Protein AF-A0A7C8YX28-F1 (afdb_monomer)

Mean predicted aligned error: 15.23 Å

Secondary structure (DSSP, 8-state):
-EEEEEEE-TTS-EEEEEEEEHHHHHT-TT--EEEEEEEETTTEEEEEEEEE-------------S-----HHHHHHHHHHHHHHHTT-BTTB----HHHHHHHHHHHHHTT--HHHHHHHHHHHHHTT--S-HHHHHHHHHHHHHHHHHHHTT---HHHHHHHHHHHHHHHHHHHHHHHTGGGB-SSSTTSB--S-----SS--TTHHHHHHHHHHHS-TTSHHHHHHHHHHHHHHHHHHHHHHHHHHHTTS--S-------HHHHHHHHHHHHHHHHHHHTT-

Structure (mmCIF, N/CA/C/O backbone):
data_AF-A0A7C8YX28-F1
#
_entry.id   AF-A0A7C8YX28-F1
#
loop_
_atom_site.group_PDB
_atom_site.id
_atom_site.type_symbol
_atom_site.label_atom_id
_atom_site.label_alt_id
_atom_site.label_comp_id
_atom_site.label_asym_id
_atom_site.label_entity_id
_atom_site.label_seq_id
_atom_site.pdbx_PDB_ins_code
_atom_site.Cartn_x
_atom_site.Cartn_y
_atom_site.Cartn_z
_atom_site.occupancy
_atom_site.B_iso_or_equiv
_atom_site.auth_seq_id
_atom_site.auth_comp_id
_atom_site.auth_asym_id
_atom_site.auth_atom_id
_atom_site.pdbx_PDB_model_num
ATOM 1 N N . ASP A 1 1 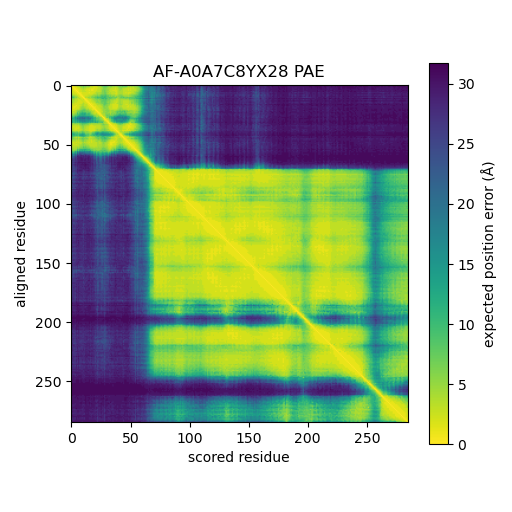? 25.380 18.549 -33.703 1.00 73.06 1 ASP A N 1
ATOM 2 C CA . ASP A 1 1 ? 26.743 18.638 -33.147 1.00 73.06 1 ASP A CA 1
ATOM 3 C C . ASP A 1 1 ? 27.545 17.378 -33.422 1.00 73.06 1 ASP A C 1
ATOM 5 O O . ASP A 1 1 ? 26.981 16.284 -33.462 1.00 73.06 1 ASP A O 1
ATOM 9 N N . ALA A 1 2 ? 28.845 17.542 -33.662 1.00 82.81 2 ALA A N 1
ATOM 10 C CA . ALA A 1 2 ? 29.780 16.459 -33.944 1.00 82.81 2 ALA A CA 1
ATOM 11 C C . ALA A 1 2 ? 31.103 16.719 -33.218 1.00 82.81 2 ALA A C 1
ATOM 13 O O . ALA A 1 2 ? 31.545 17.862 -33.112 1.00 82.81 2 ALA A O 1
ATOM 14 N N . LEU A 1 3 ? 31.723 15.654 -32.724 1.00 84.50 3 LEU A N 1
ATOM 15 C CA . LEU A 1 3 ? 33.039 15.688 -32.113 1.00 84.50 3 LEU A CA 1
ATOM 16 C C . LEU A 1 3 ? 34.087 15.465 -33.211 1.00 84.50 3 LEU A C 1
ATOM 18 O O . LEU A 1 3 ? 34.058 14.452 -33.912 1.00 84.50 3 LEU A O 1
ATOM 22 N N . LEU A 1 4 ? 34.968 16.448 -33.384 1.00 88.94 4 LEU A N 1
ATOM 23 C CA . LEU A 1 4 ? 36.053 16.419 -34.360 1.00 88.94 4 LEU A CA 1
ATOM 24 C C . LEU A 1 4 ? 37.327 15.956 -33.664 1.00 88.94 4 LEU A C 1
ATOM 26 O O . LEU A 1 4 ? 37.744 16.547 -32.669 1.00 88.94 4 LEU A O 1
ATOM 30 N N . ILE A 1 5 ? 37.938 14.899 -34.186 1.00 87.81 5 ILE A N 1
ATOM 31 C CA . ILE A 1 5 ? 39.208 14.374 -33.689 1.00 87.81 5 ILE A CA 1
ATOM 32 C C . ILE A 1 5 ? 40.224 14.505 -34.794 1.00 87.81 5 ILE A C 1
ATOM 34 O O . ILE A 1 5 ? 40.029 13.975 -35.884 1.00 87.81 5 ILE A O 1
ATOM 38 N N . GLU A 1 6 ? 41.324 15.170 -34.483 1.00 90.12 6 GLU A N 1
ATOM 39 C CA . GLU A 1 6 ? 42.455 15.316 -35.376 1.00 90.12 6 GLU A CA 1
ATOM 40 C C . GLU A 1 6 ? 43.670 14.604 -34.784 1.00 90.12 6 GLU A C 1
ATOM 42 O O . GLU A 1 6 ? 44.016 14.788 -33.617 1.00 90.12 6 GLU A O 1
ATOM 47 N N . VAL A 1 7 ? 44.310 13.766 -35.594 1.00 87.56 7 VAL A N 1
ATOM 48 C CA . VAL A 1 7 ? 45.561 13.093 -35.253 1.00 87.56 7 VAL A CA 1
ATOM 49 C C . VAL A 1 7 ? 46.688 13.884 -35.896 1.00 87.56 7 VAL A C 1
ATOM 51 O O . VAL A 1 7 ? 46.741 13.987 -37.120 1.00 87.56 7 VAL A O 1
ATOM 54 N N . GLN A 1 8 ? 47.587 14.437 -35.087 1.00 90.81 8 GLN A N 1
ATOM 55 C CA . GLN A 1 8 ? 48.738 15.212 -35.551 1.00 90.81 8 GLN A CA 1
ATOM 56 C C . GLN A 1 8 ? 50.049 14.499 -35.193 1.00 90.81 8 GLN A C 1
ATOM 58 O O . GLN A 1 8 ? 50.144 13.841 -34.157 1.00 90.81 8 GLN A O 1
ATOM 63 N N . ASP A 1 9 ? 51.067 14.639 -36.042 1.00 88.19 9 ASP A N 1
ATOM 64 C CA . ASP A 1 9 ? 52.443 14.243 -35.711 1.00 88.19 9 ASP A CA 1
ATOM 65 C C . ASP A 1 9 ? 53.083 15.275 -34.754 1.00 88.19 9 ASP A C 1
ATOM 67 O O . ASP A 1 9 ? 52.611 16.400 -34.606 1.00 88.19 9 ASP A O 1
ATOM 71 N N . THR A 1 10 ? 54.210 14.919 -34.148 1.00 88.25 10 THR A N 1
ATOM 72 C CA . THR A 1 10 ? 55.094 15.740 -33.303 1.00 88.25 10 THR A CA 1
ATOM 73 C C . THR A 1 10 ? 55.479 17.106 -33.890 1.00 88.25 10 THR A C 1
ATOM 75 O O . THR A 1 10 ? 55.904 17.990 -33.151 1.00 88.25 10 THR A O 1
ATOM 78 N N . LYS A 1 11 ? 55.316 17.301 -35.206 1.00 89.62 11 LYS A N 1
ATOM 79 C CA . LYS A 1 11 ? 55.521 18.573 -35.921 1.00 89.62 11 LYS A CA 1
ATOM 80 C C . LYS A 1 11 ? 54.227 19.366 -36.179 1.00 89.62 11 LYS A C 1
ATOM 82 O O . LYS A 1 11 ? 54.265 20.310 -36.958 1.00 89.62 11 LYS A O 1
ATOM 87 N N . HIS A 1 12 ? 53.105 18.982 -35.565 1.00 83.38 12 HIS A N 1
ATOM 88 C CA . HIS A 1 12 ? 51.757 19.543 -35.766 1.00 83.38 12 HIS A CA 1
ATOM 89 C C . HIS A 1 12 ? 51.171 19.378 -37.177 1.00 83.38 12 HIS A C 1
ATOM 91 O O . HIS A 1 12 ? 50.229 20.067 -37.550 1.00 83.38 12 HIS A O 1
ATOM 97 N N . ASN A 1 13 ? 51.687 18.431 -37.961 1.00 85.44 13 ASN A N 1
ATOM 98 C CA . ASN A 1 13 ? 51.101 18.095 -39.257 1.00 85.44 13 ASN A CA 1
ATOM 99 C C . ASN A 1 13 ? 49.944 17.110 -39.066 1.00 85.44 13 ASN A C 1
ATOM 101 O O . ASN A 1 13 ? 50.156 16.017 -38.526 1.00 85.44 13 ASN A O 1
ATOM 105 N N . THR A 1 14 ? 48.760 17.462 -39.563 1.00 86.69 14 THR A N 1
ATOM 106 C CA . THR A 1 14 ? 47.570 16.606 -39.560 1.00 86.69 14 THR A CA 1
ATOM 107 C C . THR A 1 14 ? 47.812 15.331 -40.355 1.00 86.69 14 THR A C 1
ATOM 109 O O . THR A 1 14 ? 48.045 15.363 -41.556 1.00 86.69 14 THR A O 1
ATOM 112 N N . GLN A 1 15 ? 47.761 14.197 -39.664 1.00 86.12 15 GLN A N 1
ATOM 113 C CA . GLN A 1 15 ? 47.867 12.863 -40.248 1.00 86.12 15 GLN A CA 1
ATOM 114 C C . GLN A 1 15 ? 46.496 12.279 -40.577 1.00 86.12 15 GLN A C 1
ATOM 116 O O . GLN A 1 15 ? 46.412 11.384 -41.407 1.00 86.12 15 GLN A O 1
ATOM 121 N N . GLY A 1 16 ? 45.421 12.770 -39.954 1.00 87.69 16 GLY A N 1
ATOM 122 C CA . GLY A 1 16 ? 44.057 12.372 -40.280 1.00 87.69 16 GLY A CA 1
ATOM 123 C C . GLY A 1 16 ? 43.010 12.923 -39.322 1.00 87.69 16 GLY A C 1
ATOM 124 O O . GLY A 1 16 ? 43.327 13.363 -38.219 1.00 87.69 16 GLY A O 1
ATOM 125 N N . GLN A 1 17 ? 41.752 12.877 -39.747 1.00 89.38 17 GLN A N 1
ATOM 126 C CA . GLN A 1 17 ? 40.603 13.403 -39.023 1.00 89.38 17 GLN A CA 1
ATOM 127 C C . GLN A 1 17 ? 39.470 12.373 -38.936 1.00 89.38 17 GLN A C 1
ATOM 129 O O . GLN A 1 17 ? 39.216 11.615 -39.873 1.00 89.38 17 GLN A O 1
ATOM 134 N N . ALA A 1 18 ? 38.769 12.357 -37.806 1.00 88.69 18 ALA A N 1
ATOM 135 C CA . ALA A 1 18 ? 37.546 11.596 -37.599 1.00 88.69 18 ALA A CA 1
ATOM 136 C C . ALA A 1 18 ? 36.431 12.540 -37.135 1.00 88.69 18 ALA A C 1
ATOM 138 O O . ALA A 1 18 ? 36.622 13.354 -36.231 1.00 88.69 18 ALA A O 1
ATOM 139 N N . VAL A 1 19 ? 35.259 12.414 -37.756 1.00 87.62 19 VAL A N 1
ATOM 140 C CA . VAL A 1 19 ? 34.058 13.181 -37.409 1.00 87.62 19 VAL A CA 1
ATOM 141 C C . VAL A 1 19 ? 33.060 12.225 -36.776 1.00 87.62 19 VAL A C 1
ATOM 143 O O . VAL A 1 19 ? 32.593 11.295 -37.433 1.00 87.62 19 VAL A O 1
ATOM 146 N N . ILE A 1 20 ? 32.739 12.439 -35.502 1.00 86.81 20 ILE A N 1
ATOM 147 C CA . ILE A 1 20 ? 31.848 11.566 -34.734 1.00 86.81 20 ILE A CA 1
ATOM 148 C C . ILE A 1 20 ? 30.552 12.325 -34.437 1.00 86.81 20 ILE A C 1
ATOM 150 O O . ILE A 1 20 ? 30.566 13.259 -33.631 1.00 86.81 20 ILE A O 1
ATOM 154 N N . PRO A 1 21 ? 29.418 11.956 -35.055 1.00 83.06 21 PRO A N 1
ATOM 155 C CA . PRO A 1 21 ? 28.131 12.551 -34.719 1.00 83.06 21 PRO A CA 1
ATOM 156 C C . PRO A 1 21 ? 27.776 12.268 -33.255 1.00 83.06 21 PRO A C 1
ATOM 158 O O . PRO A 1 21 ? 27.820 11.117 -32.819 1.00 83.06 21 PRO A O 1
ATOM 161 N N . ILE A 1 22 ? 27.373 13.296 -32.499 1.00 77.38 22 ILE A N 1
ATOM 162 C CA . ILE A 1 22 ? 27.018 13.126 -31.076 1.00 77.38 22 ILE A CA 1
ATOM 163 C C . ILE A 1 22 ? 25.814 12.180 -30.910 1.00 77.38 22 ILE A C 1
ATOM 165 O O . ILE A 1 22 ? 25.760 11.415 -29.951 1.00 77.38 22 ILE A O 1
ATOM 169 N N . LEU A 1 23 ? 24.903 12.146 -31.889 1.00 71.62 23 LEU A N 1
ATOM 170 C CA . LEU A 1 23 ? 23.772 11.209 -31.923 1.00 71.62 23 LEU A CA 1
ATOM 171 C C . LEU A 1 23 ? 24.223 9.741 -31.885 1.00 71.62 23 LEU A C 1
ATOM 173 O O . LEU A 1 23 ? 23.681 8.950 -31.122 1.00 71.62 23 LEU A O 1
ATOM 177 N N . SER A 1 24 ? 25.288 9.393 -32.611 1.00 69.25 24 SER A N 1
ATOM 178 C CA . SER A 1 24 ? 25.821 8.026 -32.628 1.00 69.25 24 SER A CA 1
ATOM 179 C C . SER A 1 24 ? 26.421 7.600 -31.281 1.00 69.25 24 SER A C 1
ATOM 181 O O . SER A 1 24 ? 26.582 6.403 -31.034 1.00 69.25 24 SER A O 1
ATOM 183 N N . ILE A 1 25 ? 26.753 8.553 -30.402 1.00 69.94 25 ILE A N 1
ATOM 184 C CA . ILE A 1 25 ? 27.255 8.303 -29.042 1.00 69.94 25 ILE A CA 1
ATOM 185 C C . ILE A 1 25 ? 26.085 8.017 -28.082 1.00 69.94 25 ILE A C 1
ATOM 187 O O . ILE A 1 25 ? 26.219 7.159 -27.213 1.00 69.94 25 ILE A O 1
ATOM 191 N N . ALA A 1 26 ? 24.932 8.670 -28.270 1.00 61.69 26 ALA A N 1
ATOM 192 C CA . ALA A 1 26 ? 23.749 8.525 -27.414 1.00 61.69 26 ALA A CA 1
ATOM 193 C C . ALA A 1 26 ? 22.961 7.216 -27.636 1.00 61.69 26 ALA A C 1
ATOM 195 O O . ALA A 1 26 ? 22.239 6.780 -26.747 1.00 61.69 26 ALA A O 1
ATOM 196 N N . GLU A 1 27 ? 23.101 6.575 -28.800 1.00 55.50 27 GLU A N 1
ATOM 197 C CA . GLU A 1 27 ? 22.273 5.421 -29.190 1.00 55.50 27 GLU A CA 1
ATOM 198 C C . GLU A 1 27 ? 22.635 4.085 -28.516 1.00 55.50 27 GLU A C 1
ATOM 200 O O . GLU A 1 27 ? 21.789 3.201 -28.478 1.00 55.50 27 GLU A O 1
ATOM 205 N N . ASN A 1 28 ? 23.843 3.898 -27.956 1.00 53.59 28 ASN A N 1
ATOM 206 C CA . ASN A 1 28 ? 24.137 2.686 -27.166 1.00 53.59 28 ASN A CA 1
ATOM 207 C C . ASN A 1 28 ? 25.060 2.982 -25.977 1.00 53.59 28 ASN A C 1
ATOM 209 O O . ASN A 1 28 ? 26.280 3.056 -26.141 1.00 53.59 28 ASN A O 1
ATOM 213 N N . PHE A 1 29 ? 24.479 3.064 -24.775 1.00 56.50 29 PHE A N 1
ATOM 214 C CA . PHE A 1 29 ? 25.191 3.249 -23.500 1.00 56.50 29 PHE A CA 1
ATOM 215 C C . PHE A 1 29 ? 25.938 1.998 -23.005 1.00 56.50 29 PHE A C 1
ATOM 217 O O . PHE A 1 29 ? 26.739 2.088 -22.074 1.00 56.50 29 PHE A O 1
ATOM 224 N N . ASN A 1 30 ? 25.685 0.833 -23.611 1.00 52.19 30 ASN A N 1
ATOM 225 C CA . ASN A 1 30 ? 26.237 -0.443 -23.151 1.00 52.19 30 ASN A CA 1
ATOM 226 C C . ASN A 1 30 ? 27.624 -0.754 -23.747 1.00 52.19 30 ASN A C 1
ATOM 228 O O . ASN A 1 30 ? 28.404 -1.488 -23.145 1.00 52.19 30 ASN A O 1
ATOM 232 N N . ASP A 1 31 ? 27.960 -0.158 -24.897 1.00 58.12 31 ASP A N 1
ATOM 233 C CA . ASP A 1 31 ? 29.221 -0.406 -25.602 1.00 58.12 31 ASP A CA 1
ATOM 234 C C . ASP A 1 31 ? 30.137 0.822 -25.516 1.00 58.12 31 ASP A C 1
ATOM 236 O O . ASP A 1 31 ? 30.070 1.749 -26.330 1.00 58.12 31 ASP A O 1
ATOM 240 N N . LYS A 1 32 ? 30.957 0.856 -24.457 1.00 62.19 32 LYS A N 1
ATOM 241 C CA . LYS A 1 32 ? 31.794 2.013 -24.096 1.00 62.19 32 LYS A CA 1
ATOM 242 C C . LYS A 1 32 ? 32.947 2.262 -25.065 1.00 62.19 32 LYS A C 1
ATOM 244 O O . LYS A 1 32 ? 33.509 3.349 -25.022 1.00 62.19 32 LYS A O 1
ATOM 249 N N . THR A 1 33 ? 33.289 1.308 -25.933 1.00 74.62 33 THR A N 1
ATOM 250 C CA . THR A 1 33 ? 34.504 1.373 -26.753 1.00 74.62 33 THR A CA 1
ATOM 251 C C . THR A 1 33 ? 34.193 1.105 -28.220 1.00 74.62 33 THR A C 1
ATOM 253 O O . THR A 1 33 ? 33.811 -0.004 -28.577 1.00 74.62 33 THR A O 1
ATOM 256 N N . ARG A 1 34 ? 34.412 2.090 -29.100 1.00 80.50 34 ARG A N 1
ATOM 257 C CA . ARG A 1 34 ? 34.098 1.961 -30.536 1.00 80.50 34 ARG A CA 1
ATOM 258 C C . ARG A 1 34 ? 35.259 2.363 -31.436 1.00 80.50 34 ARG A C 1
ATOM 260 O O . ARG A 1 34 ? 36.054 3.237 -31.093 1.00 80.50 34 ARG A O 1
ATOM 267 N N . TRP A 1 35 ? 35.337 1.712 -32.596 1.00 85.69 35 TRP A N 1
ATOM 268 C CA . TRP A 1 35 ? 36.307 2.015 -33.647 1.00 85.69 35 TRP A CA 1
ATOM 269 C C . TRP A 1 35 ? 35.727 3.008 -34.648 1.00 85.69 35 TRP A C 1
ATOM 271 O O . TRP A 1 35 ? 34.717 2.724 -35.289 1.00 85.69 35 TRP A O 1
ATOM 281 N N . TRP A 1 36 ? 36.412 4.130 -34.832 1.00 86.44 36 TRP A N 1
ATOM 282 C CA . TRP A 1 36 ? 36.024 5.192 -35.751 1.00 86.44 36 TRP A CA 1
ATOM 283 C C . TRP A 1 36 ? 37.023 5.291 -36.903 1.00 86.44 36 TRP A C 1
ATOM 285 O O . TRP A 1 36 ? 38.229 5.270 -36.653 1.00 86.44 36 TRP A O 1
ATOM 295 N N . PRO A 1 37 ? 36.569 5.359 -38.164 1.00 87.31 37 PRO A N 1
ATOM 296 C CA . PRO A 1 37 ? 37.464 5.534 -39.301 1.00 87.31 37 PRO A CA 1
ATOM 297 C C . PRO A 1 37 ? 38.110 6.926 -39.286 1.00 87.31 37 PRO A C 1
ATOM 299 O O . PRO A 1 37 ? 37.455 7.919 -38.974 1.00 87.31 37 PRO A O 1
ATOM 302 N N . ILE A 1 38 ? 39.394 6.980 -39.638 1.00 90.25 38 ILE A N 1
ATOM 303 C CA . ILE A 1 38 ? 40.164 8.214 -39.817 1.00 90.25 38 ILE A CA 1
ATOM 304 C C . ILE A 1 38 ? 40.344 8.458 -41.315 1.00 90.25 38 ILE A C 1
ATOM 306 O O . ILE A 1 38 ? 40.735 7.552 -42.058 1.00 90.25 38 ILE A O 1
ATOM 310 N N . TYR A 1 39 ? 40.107 9.693 -41.741 1.00 87.62 39 TYR A N 1
ATOM 311 C CA . TYR A 1 39 ? 40.224 10.145 -43.121 1.00 87.62 39 TYR A CA 1
ATOM 312 C C . TYR A 1 39 ? 41.318 11.209 -43.260 1.00 87.62 39 TYR A C 1
ATOM 314 O O . TYR A 1 39 ? 41.482 12.051 -42.383 1.00 87.62 39 TYR A O 1
ATOM 322 N N . HIS A 1 40 ? 42.058 11.188 -44.367 1.00 83.94 40 HIS A N 1
ATOM 323 C CA . HIS A 1 40 ? 42.946 12.287 -44.778 1.00 83.94 40 HIS A CA 1
ATOM 324 C C . HIS A 1 40 ? 42.278 13.069 -45.916 1.00 83.94 40 HIS A C 1
ATOM 326 O O . HIS A 1 40 ? 41.482 12.473 -46.634 1.00 83.94 40 HIS A O 1
ATOM 332 N N . GLU A 1 41 ? 42.615 14.356 -46.078 1.00 68.31 41 GLU A N 1
ATOM 333 C CA . GLU A 1 41 ? 42.136 15.380 -47.041 1.00 68.31 41 GLU A CA 1
ATOM 334 C C . GLU A 1 41 ? 41.441 14.890 -48.341 1.00 68.31 41 GLU A C 1
ATOM 336 O O . GLU A 1 41 ? 40.440 15.466 -48.760 1.00 68.31 41 GLU A O 1
ATOM 341 N N . GLU A 1 42 ? 41.873 13.783 -48.948 1.00 69.31 42 GLU A N 1
ATOM 342 C CA . GLU A 1 42 ? 41.247 13.141 -50.119 1.00 69.31 42 GLU A CA 1
ATOM 343 C C . GLU A 1 42 ? 40.079 12.172 -49.796 1.00 69.31 42 GLU A C 1
ATOM 345 O O . GLU A 1 42 ? 39.697 11.352 -50.629 1.00 69.31 42 GLU A O 1
ATOM 350 N N . HIS A 1 43 ? 39.510 12.216 -48.583 1.00 68.06 43 HIS A N 1
ATOM 351 C CA . HIS A 1 43 ? 38.423 11.338 -48.098 1.00 68.06 43 HIS A CA 1
ATOM 352 C C . HIS A 1 43 ? 38.757 9.836 -48.114 1.00 68.06 43 HIS A C 1
ATOM 354 O O . HIS A 1 43 ? 37.883 8.970 -47.999 1.00 68.06 43 HIS A O 1
ATOM 360 N N . LYS A 1 44 ? 40.043 9.499 -48.208 1.00 77.25 44 LYS A N 1
ATOM 361 C CA . LYS A 1 44 ? 40.512 8.120 -48.140 1.00 77.25 44 LYS A CA 1
ATOM 362 C C . LYS A 1 44 ? 40.604 7.690 -46.680 1.00 77.25 44 LYS A C 1
ATOM 364 O O . LYS A 1 44 ? 41.247 8.359 -45.875 1.00 77.25 44 LYS A O 1
ATOM 369 N N . CYS A 1 45 ? 39.968 6.567 -46.346 1.00 83.56 45 CYS A N 1
ATOM 370 C CA . CYS A 1 45 ? 40.106 5.947 -45.029 1.00 83.56 45 CYS A CA 1
ATOM 371 C C . CYS A 1 45 ? 41.543 5.429 -44.879 1.00 83.56 45 CYS A C 1
ATOM 373 O O . CYS A 1 45 ? 41.957 4.519 -45.601 1.00 83.56 45 CYS A O 1
ATOM 375 N N . ILE A 1 46 ? 42.304 6.039 -43.975 1.00 87.38 46 ILE A N 1
ATOM 376 C CA . ILE A 1 46 ? 43.727 5.749 -43.742 1.00 87.38 46 ILE A CA 1
ATOM 377 C C . ILE A 1 46 ? 43.962 4.925 -42.472 1.00 87.38 46 ILE A C 1
ATOM 379 O O . ILE A 1 46 ? 45.068 4.448 -42.238 1.00 87.38 46 ILE A O 1
ATOM 383 N N . GLY A 1 47 ? 42.928 4.729 -41.652 1.00 87.06 47 GLY A N 1
ATOM 384 C CA . GLY A 1 47 ? 43.035 3.961 -40.420 1.00 87.06 47 GLY A CA 1
ATOM 385 C C . GLY A 1 47 ? 41.751 3.972 -39.605 1.00 87.06 47 GLY A C 1
ATOM 386 O O . GLY A 1 47 ? 40.719 4.487 -40.036 1.00 87.06 47 GLY A O 1
ATOM 387 N N . LYS A 1 48 ? 41.819 3.388 -38.409 1.00 89.38 48 LYS A N 1
ATOM 388 C CA . LYS A 1 48 ? 40.748 3.450 -37.413 1.00 89.38 48 LYS A CA 1
ATOM 389 C C . LYS A 1 48 ? 41.332 3.824 -36.058 1.00 89.38 48 LYS A C 1
ATOM 391 O O . LYS A 1 48 ? 42.425 3.376 -35.720 1.00 89.38 48 LYS A O 1
ATOM 396 N N . ILE A 1 49 ? 40.585 4.595 -35.280 1.00 88.06 49 ILE A N 1
ATOM 397 C CA . ILE A 1 49 ? 40.903 4.946 -33.898 1.00 88.06 49 ILE A CA 1
ATOM 398 C C . ILE A 1 49 ? 39.889 4.308 -32.962 1.00 88.06 49 ILE A C 1
ATOM 400 O O . ILE A 1 49 ? 38.686 4.356 -33.211 1.00 88.06 49 ILE A O 1
ATOM 404 N N . GLN A 1 50 ? 40.374 3.687 -31.894 1.00 87.81 50 GLN A N 1
ATOM 405 C CA . GLN A 1 50 ? 39.518 3.162 -30.844 1.00 87.81 50 GLN A CA 1
ATOM 406 C C . GLN A 1 50 ? 39.336 4.234 -29.782 1.00 87.81 50 GLN A C 1
ATOM 408 O O . GLN A 1 50 ? 40.316 4.751 -29.249 1.00 87.81 50 GLN A O 1
ATOM 413 N N . LEU A 1 51 ? 38.088 4.561 -29.472 1.00 83.44 51 LEU A N 1
ATOM 414 C CA . LEU A 1 51 ? 37.763 5.578 -28.484 1.00 83.44 51 LEU A CA 1
ATOM 415 C C . LEU A 1 51 ? 36.823 5.001 -27.443 1.00 83.44 51 LEU A C 1
ATOM 417 O O . LEU A 1 51 ? 35.841 4.337 -27.782 1.00 83.44 51 LEU A O 1
ATOM 421 N N . SER A 1 52 ? 37.136 5.297 -26.185 1.00 81.31 52 SER A N 1
ATOM 422 C CA . SER A 1 52 ? 36.228 5.114 -25.064 1.00 81.31 52 SER A CA 1
ATOM 423 C C . SER A 1 52 ? 35.689 6.478 -24.670 1.00 81.31 52 SER A C 1
ATOM 425 O O . SER A 1 52 ? 36.447 7.332 -24.209 1.00 81.31 52 SER A O 1
ATOM 427 N N . ILE A 1 53 ? 34.405 6.715 -24.932 1.00 76.19 53 ILE A N 1
ATOM 428 C CA . ILE A 1 53 ? 33.770 8.016 -24.708 1.00 76.19 53 ILE A CA 1
ATOM 429 C C . ILE A 1 53 ? 32.732 7.842 -23.605 1.00 76.19 53 ILE A C 1
ATOM 431 O O . ILE A 1 53 ? 31.714 7.180 -23.794 1.00 76.19 53 ILE A O 1
ATOM 435 N N . ALA A 1 54 ? 32.991 8.450 -22.449 1.00 66.44 54 ALA A N 1
ATOM 436 C CA . ALA A 1 54 ? 32.023 8.573 -21.370 1.00 66.44 54 ALA A CA 1
ATOM 437 C C . ALA A 1 54 ? 31.459 9.996 -21.385 1.00 66.44 54 ALA A C 1
ATOM 439 O O . ALA A 1 54 ? 32.198 10.961 -21.201 1.00 66.44 54 ALA A O 1
ATOM 440 N N . CYS A 1 55 ? 30.157 10.129 -21.627 1.00 62.84 55 CYS A N 1
ATOM 441 C CA . CYS A 1 55 ? 29.471 11.413 -21.565 1.00 62.84 55 CYS A CA 1
ATOM 442 C C . CYS A 1 55 ? 28.781 11.543 -20.202 1.00 62.84 55 CYS A C 1
ATOM 444 O O . CYS A 1 55 ? 27.892 10.758 -19.879 1.00 62.84 55 CYS A O 1
ATOM 446 N N . SER A 1 56 ? 29.197 12.518 -19.395 1.00 52.38 56 SER A N 1
ATOM 447 C CA . SER A 1 56 ? 28.496 12.926 -18.176 1.00 52.38 56 SER A CA 1
ATOM 448 C C . SER A 1 56 ? 27.926 14.321 -18.401 1.00 52.38 56 SER A C 1
ATOM 450 O O . SER A 1 56 ? 28.668 15.301 -18.406 1.00 52.38 56 SER A O 1
ATOM 452 N N . ILE A 1 57 ? 26.618 14.410 -18.626 1.00 54.62 57 ILE A N 1
ATOM 453 C CA . ILE A 1 57 ? 25.934 15.690 -18.811 1.00 54.62 57 ILE A CA 1
ATOM 454 C C . ILE A 1 57 ? 25.614 16.239 -17.417 1.00 54.62 57 ILE A C 1
ATOM 456 O O . ILE A 1 57 ? 24.693 15.767 -16.754 1.00 54.62 57 ILE A O 1
ATOM 460 N N . THR A 1 58 ? 26.396 17.208 -16.945 1.00 43.25 58 THR A N 1
ATOM 461 C CA . THR A 1 58 ? 26.064 18.002 -15.757 1.00 43.25 58 THR A CA 1
ATOM 462 C C . THR A 1 58 ? 25.315 19.245 -16.219 1.00 43.25 58 THR A C 1
ATOM 464 O O . THR A 1 58 ? 25.935 20.190 -16.699 1.00 43.25 58 THR A O 1
ATOM 467 N N . ASN A 1 59 ? 23.987 19.234 -16.120 1.00 42.28 59 ASN A N 1
ATOM 468 C CA . ASN A 1 59 ? 23.194 20.427 -16.402 1.00 42.28 59 ASN A CA 1
ATOM 469 C C . ASN A 1 59 ? 23.138 21.308 -15.153 1.00 42.28 59 ASN A C 1
ATOM 471 O O . ASN A 1 59 ? 22.460 20.974 -14.182 1.00 42.28 59 ASN A O 1
ATOM 475 N N . GLU A 1 60 ? 23.843 22.436 -15.207 1.00 43.16 60 GLU A N 1
ATOM 476 C CA . GLU A 1 60 ? 23.530 23.593 -14.376 1.00 43.16 60 GLU A CA 1
ATOM 477 C C . GLU A 1 60 ? 22.201 24.203 -14.858 1.00 43.16 60 GLU A C 1
ATOM 479 O O . GLU A 1 60 ? 22.037 24.543 -16.025 1.00 43.16 60 GLU A O 1
ATOM 484 N N . GLU A 1 61 ? 21.241 24.203 -13.933 1.00 40.47 61 GLU A N 1
ATOM 485 C CA . GLU A 1 61 ? 20.042 25.037 -13.767 1.00 40.47 61 GLU A CA 1
ATOM 486 C C . GLU A 1 61 ? 19.371 25.733 -14.974 1.00 40.47 61 GLU A C 1
ATOM 488 O O . GLU A 1 61 ? 19.939 26.584 -15.650 1.00 40.47 61 GLU A O 1
ATOM 493 N N . GLY A 1 62 ? 18.045 25.540 -15.065 1.00 35.47 62 GLY A N 1
ATOM 494 C CA . GLY A 1 62 ? 17.129 26.646 -15.379 1.00 35.47 62 GLY A CA 1
ATOM 495 C C . GLY A 1 62 ? 16.185 26.464 -16.572 1.00 35.47 62 GLY A C 1
ATOM 496 O O . GLY A 1 62 ? 16.512 26.827 -17.690 1.00 35.47 62 GLY A O 1
ATOM 497 N N . ASN A 1 63 ? 14.956 26.030 -16.271 1.00 37.53 63 ASN A N 1
ATOM 498 C CA . ASN A 1 63 ? 13.689 26.361 -16.945 1.00 37.53 63 ASN A CA 1
ATOM 499 C C . ASN A 1 63 ? 13.568 26.238 -18.478 1.00 37.53 63 ASN A C 1
ATOM 501 O O . ASN A 1 63 ? 13.983 27.108 -19.236 1.00 37.53 63 ASN A O 1
ATOM 505 N N . GLY A 1 64 ? 12.745 25.280 -18.915 1.00 32.59 64 GLY A N 1
ATOM 506 C CA . GLY A 1 64 ? 12.075 25.356 -20.214 1.00 32.59 64 GLY A CA 1
ATOM 507 C C . GLY A 1 64 ? 11.809 23.991 -20.824 1.00 32.59 64 GLY A C 1
ATOM 508 O O . GLY A 1 64 ? 12.718 23.311 -21.277 1.00 32.59 64 GLY A O 1
ATOM 509 N N . ILE A 1 65 ? 10.537 23.604 -20.851 1.00 46.94 65 ILE A N 1
ATOM 510 C CA . ILE A 1 65 ? 10.000 22.404 -21.496 1.00 46.94 65 ILE A CA 1
ATOM 511 C C . ILE A 1 65 ? 10.541 22.288 -22.932 1.00 46.94 65 ILE A C 1
ATOM 513 O O . ILE A 1 65 ? 10.096 23.028 -23.807 1.00 46.94 65 ILE A O 1
ATOM 517 N N . LYS A 1 66 ? 11.483 21.362 -23.166 1.00 37.09 66 LYS A N 1
ATOM 518 C CA . LYS A 1 66 ? 11.758 20.691 -24.450 1.00 37.09 66 LYS A CA 1
ATOM 519 C C . LYS A 1 66 ? 12.781 19.561 -24.258 1.00 37.09 66 LYS A C 1
ATOM 521 O O . LYS A 1 66 ? 13.967 19.808 -24.095 1.00 37.09 66 LYS A O 1
ATOM 526 N N . GLY A 1 67 ? 12.280 18.325 -24.313 1.00 39.56 67 GLY A N 1
ATOM 527 C CA . GLY A 1 67 ? 13.019 17.144 -24.776 1.00 39.56 67 GLY A CA 1
ATOM 528 C C . GLY A 1 67 ? 14.296 16.762 -24.026 1.00 39.56 67 GLY A C 1
ATOM 529 O O . GLY A 1 67 ? 15.339 16.626 -24.655 1.00 39.56 67 GLY A O 1
ATOM 530 N N . SER A 1 68 ? 14.208 16.528 -22.715 1.00 39.25 68 SER A N 1
ATOM 531 C CA . SER A 1 68 ? 15.163 15.638 -22.030 1.00 39.25 68 SER A CA 1
ATOM 532 C C . SER A 1 68 ? 15.026 14.217 -22.601 1.00 39.25 68 SER A C 1
ATOM 534 O O . SER A 1 68 ? 13.903 13.854 -22.968 1.00 39.25 68 SER A O 1
ATOM 536 N N . PRO A 1 69 ? 16.077 13.368 -22.626 1.00 43.38 69 PRO A N 1
ATOM 537 C CA . PRO A 1 69 ? 15.839 11.930 -22.606 1.00 43.38 69 PRO A CA 1
ATOM 538 C C . PRO A 1 69 ? 14.955 11.660 -21.386 1.00 43.38 69 PRO A C 1
ATOM 540 O O . PRO A 1 69 ? 15.300 12.015 -20.254 1.00 43.38 69 PRO A O 1
ATOM 543 N N . VAL A 1 70 ? 13.739 11.191 -21.640 1.00 53.59 70 VAL A N 1
ATOM 544 C CA . VAL A 1 70 ? 12.792 10.876 -20.580 1.00 53.59 70 VAL A CA 1
ATOM 545 C C . VAL A 1 70 ? 13.321 9.609 -19.932 1.00 53.59 70 VAL A C 1
ATOM 547 O O . VAL A 1 70 ? 13.402 8.584 -20.599 1.00 53.59 70 VAL A O 1
ATOM 550 N N . VAL A 1 71 ? 13.714 9.693 -18.659 1.00 78.31 71 VAL A N 1
ATOM 551 C CA . VAL A 1 71 ? 13.997 8.495 -17.860 1.00 78.31 71 VAL A CA 1
ATOM 552 C C . VAL A 1 71 ? 12.751 7.614 -17.946 1.00 78.31 71 VAL A C 1
ATOM 554 O O . VAL A 1 71 ? 11.643 8.118 -17.772 1.00 78.31 71 VAL A O 1
ATOM 557 N N . GLU A 1 72 ? 12.895 6.330 -18.246 1.00 85.56 72 GLU A N 1
ATOM 558 C CA . GLU A 1 72 ? 11.793 5.401 -18.536 1.00 85.56 72 GLU A CA 1
ATOM 559 C C . GLU A 1 72 ? 10.738 5.411 -17.416 1.00 85.56 72 GLU A C 1
ATOM 561 O O . GLU A 1 72 ? 9.535 5.347 -17.666 1.00 85.56 72 GLU A O 1
ATOM 566 N N . THR A 1 73 ? 11.187 5.620 -16.176 1.00 89.19 73 THR A N 1
ATOM 567 C CA . THR A 1 73 ? 10.343 5.807 -14.990 1.00 89.19 73 THR A CA 1
ATOM 568 C C . THR A 1 73 ? 9.516 7.096 -15.018 1.00 89.19 73 THR A C 1
ATOM 570 O O . THR A 1 73 ? 8.358 7.080 -14.618 1.00 89.19 73 THR A O 1
ATOM 573 N N . LEU A 1 74 ? 10.048 8.200 -15.548 1.00 91.06 74 LEU A N 1
ATOM 574 C CA . LEU A 1 74 ? 9.304 9.448 -15.748 1.00 91.06 74 LEU A CA 1
ATOM 575 C C . LEU A 1 74 ? 8.244 9.302 -16.849 1.00 91.06 74 LEU A C 1
ATOM 577 O O . LEU A 1 74 ? 7.140 9.824 -16.711 1.00 91.06 74 LEU A O 1
ATOM 581 N N . ALA A 1 75 ? 8.555 8.586 -17.934 1.00 92.75 75 ALA A N 1
ATOM 582 C CA . ALA A 1 75 ? 7.572 8.286 -18.976 1.00 92.75 75 ALA A CA 1
ATOM 583 C C . ALA A 1 75 ? 6.445 7.402 -18.425 1.00 92.75 75 ALA A C 1
ATOM 585 O O . ALA A 1 75 ? 5.270 7.683 -18.672 1.00 92.75 75 ALA A O 1
ATOM 586 N N . TYR A 1 76 ? 6.800 6.385 -17.634 1.00 95.44 76 TYR A N 1
ATOM 587 C CA . TYR A 1 76 ? 5.835 5.549 -16.931 1.00 95.44 76 TYR A CA 1
ATOM 588 C C . TYR A 1 76 ? 4.965 6.371 -15.970 1.00 95.44 76 TYR A C 1
ATOM 590 O O . TYR A 1 76 ? 3.747 6.218 -15.986 1.00 95.44 76 TYR A O 1
ATOM 598 N N . ASP A 1 77 ? 5.554 7.286 -15.191 1.00 95.19 77 ASP A N 1
ATOM 599 C CA . ASP A 1 77 ? 4.820 8.170 -14.274 1.00 95.19 77 ASP A CA 1
ATOM 600 C C . ASP A 1 77 ? 3.780 9.018 -15.022 1.00 95.19 77 ASP A C 1
ATOM 602 O O . ASP A 1 77 ? 2.620 9.076 -14.613 1.00 95.19 77 ASP A O 1
ATOM 606 N N . LEU A 1 78 ? 4.159 9.620 -16.154 1.00 94.94 78 LEU A N 1
ATOM 607 C CA . LEU A 1 78 ? 3.239 10.401 -16.990 1.00 94.94 78 LEU A CA 1
ATOM 608 C C . LEU A 1 78 ? 2.113 9.539 -17.575 1.00 94.94 78 LEU A C 1
ATOM 610 O O . LEU A 1 78 ? 0.956 9.965 -17.609 1.00 94.94 78 LEU A O 1
ATOM 614 N N . LEU A 1 79 ? 2.439 8.328 -18.029 1.00 95.75 79 LEU A N 1
ATOM 615 C CA . LEU A 1 79 ? 1.463 7.386 -18.571 1.00 95.75 79 LEU A CA 1
ATOM 616 C C . LEU A 1 79 ? 0.479 6.915 -17.493 1.00 95.75 79 LEU A C 1
ATOM 618 O O . LEU A 1 79 ? -0.729 6.871 -17.734 1.00 95.75 79 LEU A O 1
ATOM 622 N N . LEU A 1 80 ? 0.985 6.600 -16.301 1.00 96.69 80 LEU A N 1
ATOM 623 C CA . LEU A 1 80 ? 0.183 6.213 -15.147 1.00 96.69 80 LEU A CA 1
ATOM 624 C C . LEU A 1 80 ? -0.751 7.353 -14.749 1.00 96.69 80 LEU A C 1
ATOM 626 O O . LEU A 1 80 ? -1.948 7.139 -14.576 1.00 96.69 80 LEU A O 1
ATOM 630 N N . GLU A 1 81 ? -0.239 8.577 -14.677 1.00 95.69 81 GLU A N 1
ATOM 631 C CA . GLU A 1 81 ? -1.037 9.753 -14.350 1.00 95.69 81 GLU A CA 1
ATOM 632 C C . GLU A 1 81 ? -2.140 10.010 -15.393 1.00 95.69 81 GLU A C 1
ATOM 634 O O . GLU A 1 81 ? -3.283 10.318 -15.040 1.00 95.69 81 GLU A O 1
ATOM 639 N N . ALA A 1 82 ? -1.836 9.837 -16.684 1.00 95.62 82 ALA A N 1
ATOM 640 C CA . ALA A 1 82 ? -2.825 9.921 -17.756 1.00 95.62 82 ALA A CA 1
ATOM 641 C C . ALA A 1 82 ? -3.910 8.840 -17.619 1.00 95.62 82 ALA A C 1
ATOM 643 O O . ALA A 1 82 ? -5.098 9.153 -17.734 1.00 95.62 82 ALA A O 1
ATOM 644 N N . ALA A 1 83 ? -3.521 7.601 -17.303 1.00 95.94 83 ALA A N 1
ATOM 645 C CA . ALA A 1 83 ? -4.449 6.503 -17.052 1.00 95.94 83 ALA A CA 1
ATOM 646 C C . ALA A 1 83 ? -5.385 6.804 -15.870 1.00 95.94 83 ALA A C 1
ATOM 648 O O . ALA A 1 83 ? -6.601 6.639 -15.996 1.00 95.94 83 ALA A O 1
ATOM 649 N N . MET A 1 84 ? -4.846 7.314 -14.756 1.00 93.94 84 MET A N 1
ATOM 650 C CA . MET A 1 84 ? -5.638 7.698 -13.581 1.00 93.94 84 MET A CA 1
ATOM 651 C C . MET A 1 84 ? -6.678 8.767 -13.917 1.00 93.94 84 MET A C 1
ATOM 653 O O . MET A 1 84 ? -7.847 8.647 -13.543 1.00 93.94 84 MET A O 1
ATOM 657 N N . ARG A 1 85 ? -6.277 9.808 -14.657 1.00 93.06 85 ARG A N 1
ATOM 658 C CA . ARG A 1 85 ? -7.192 10.879 -15.076 1.00 93.06 85 ARG A CA 1
ATOM 659 C C . ARG A 1 85 ? -8.269 10.364 -16.025 1.00 93.06 85 ARG A C 1
ATOM 661 O O . ARG A 1 85 ? -9.441 10.698 -15.861 1.00 93.06 85 ARG A O 1
ATOM 668 N N . ALA A 1 86 ? -7.891 9.541 -17.001 1.00 93.75 86 ALA A N 1
ATOM 669 C CA . ALA A 1 86 ? -8.823 8.999 -17.983 1.00 93.75 86 ALA A CA 1
ATOM 670 C C . ALA A 1 86 ? -9.884 8.093 -17.342 1.00 93.75 86 ALA A C 1
ATOM 672 O O . ALA A 1 86 ? -11.033 8.100 -17.778 1.00 93.75 86 ALA A O 1
ATOM 673 N N . GLN A 1 87 ? -9.521 7.346 -16.294 1.00 93.00 87 GLN A N 1
ATOM 674 C CA . GLN A 1 87 ? -10.438 6.441 -15.595 1.00 93.00 87 GLN A CA 1
ATOM 675 C C . GLN A 1 87 ? -11.166 7.071 -14.410 1.00 93.00 87 GLN A C 1
ATOM 677 O O . GLN A 1 87 ? -11.908 6.364 -13.737 1.00 93.00 87 GLN A O 1
ATOM 682 N N . GLN A 1 88 ? -10.995 8.376 -14.165 1.00 91.00 88 GLN A N 1
ATOM 683 C CA . GLN A 1 88 ? -11.566 9.054 -12.998 1.00 91.00 88 GLN A CA 1
ATOM 684 C C . GLN A 1 88 ? -11.197 8.308 -11.708 1.00 91.00 88 GLN A C 1
ATOM 686 O O . GLN A 1 88 ? -12.051 7.799 -10.988 1.00 91.00 88 GLN A O 1
ATOM 691 N N . PHE A 1 89 ? -9.898 8.178 -11.455 1.00 92.06 89 PHE A N 1
ATOM 692 C CA . PHE A 1 89 ? -9.389 7.532 -10.252 1.00 92.06 89 PHE A CA 1
ATOM 693 C C . PHE A 1 89 ? -9.812 8.295 -8.986 1.00 92.06 89 PHE A C 1
ATOM 695 O O . PHE A 1 89 ? -9.587 9.501 -8.870 1.00 92.06 89 PHE A O 1
ATOM 702 N N . HIS A 1 90 ? -10.417 7.590 -8.030 1.00 90.38 90 HIS A N 1
ATOM 703 C CA . HIS A 1 90 ? -10.828 8.134 -6.731 1.00 90.38 90 HIS A CA 1
ATOM 704 C C . HIS A 1 90 ? -10.946 7.014 -5.686 1.00 90.38 90 HIS A C 1
ATOM 706 O O . HIS A 1 90 ? -10.848 5.835 -6.009 1.00 90.38 90 HIS A O 1
ATOM 712 N N . SER A 1 91 ? -11.242 7.356 -4.430 1.00 86.50 91 SER A N 1
ATOM 713 C CA . SER A 1 91 ? -11.298 6.419 -3.287 1.00 86.50 91 SER A CA 1
ATOM 714 C C . SER A 1 91 ? -12.235 5.205 -3.437 1.00 86.50 91 SER A C 1
ATOM 716 O O . SER A 1 91 ? -12.131 4.248 -2.675 1.00 86.50 91 SER A O 1
ATOM 718 N N . ARG A 1 92 ? -13.162 5.230 -4.404 1.00 85.94 92 ARG A N 1
ATOM 719 C CA . ARG A 1 92 ? -14.124 4.150 -4.711 1.00 85.94 92 ARG A CA 1
ATOM 720 C C . ARG A 1 92 ? -13.867 3.488 -6.067 1.00 85.94 92 ARG A C 1
ATOM 722 O O . ARG A 1 92 ? -14.534 2.516 -6.398 1.00 85.94 92 ARG A O 1
ATOM 729 N N . ASN A 1 93 ? -12.916 4.016 -6.831 1.00 90.06 93 ASN A N 1
ATOM 730 C CA . ASN A 1 93 ? -12.456 3.485 -8.102 1.00 90.06 93 ASN A CA 1
ATOM 731 C C . ASN A 1 93 ? -10.925 3.462 -8.088 1.00 90.06 93 ASN A C 1
ATOM 733 O O . ASN A 1 93 ? -10.261 4.335 -8.647 1.00 90.06 93 ASN A O 1
ATOM 737 N N . LEU A 1 94 ? -10.386 2.485 -7.361 1.00 90.75 94 LEU A N 1
ATOM 738 C CA . LEU A 1 94 ? -8.950 2.351 -7.155 1.00 90.75 94 LEU A CA 1
ATOM 739 C C . LEU A 1 94 ? -8.282 1.517 -8.242 1.00 90.75 94 LEU A C 1
ATOM 741 O O . LEU A 1 94 ? -7.065 1.552 -8.346 1.00 90.75 94 LEU A O 1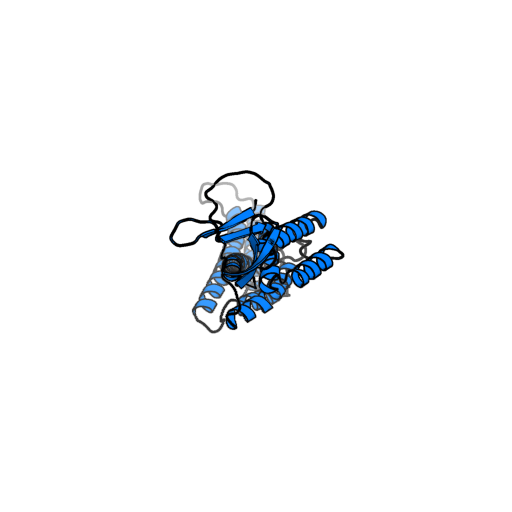
ATOM 745 N N . CYS A 1 95 ? -9.032 0.756 -9.037 1.00 89.50 95 CYS A N 1
ATOM 746 C CA . CYS A 1 95 ? -8.467 -0.232 -9.946 1.00 89.50 95 CYS A CA 1
ATOM 747 C C . CYS A 1 95 ? -8.356 0.302 -11.375 1.00 89.50 95 CYS A C 1
ATOM 749 O O . CYS A 1 95 ? -9.325 0.792 -11.944 1.00 89.50 95 CYS A O 1
ATOM 751 N N . LEU A 1 96 ? -7.188 0.119 -11.990 1.00 91.19 96 LEU A N 1
ATOM 752 C CA . LEU A 1 96 ? -7.013 0.370 -13.418 1.00 91.19 96 LEU A CA 1
ATOM 753 C C . LEU A 1 96 ? -7.542 -0.803 -14.244 1.00 91.19 96 LEU A C 1
ATOM 755 O O . LEU A 1 96 ? -7.260 -1.972 -13.955 1.00 91.19 96 LEU A O 1
ATOM 759 N N . HIS A 1 97 ? -8.297 -0.502 -15.297 1.00 91.38 97 HIS A N 1
ATOM 760 C CA . HIS A 1 97 ? -8.957 -1.507 -16.134 1.00 91.38 97 HIS A CA 1
ATOM 761 C C . HIS A 1 97 ? -8.704 -1.308 -17.636 1.00 91.38 97 HIS A C 1
ATOM 763 O O . HIS A 1 97 ? -8.272 -0.247 -18.084 1.00 91.38 97 HIS A O 1
ATOM 769 N N . GLY A 1 98 ? -8.980 -2.346 -18.428 1.00 93.19 98 GLY A N 1
ATOM 770 C CA . GLY A 1 98 ? -9.006 -2.269 -19.891 1.00 93.19 98 GLY A CA 1
ATOM 771 C C . GLY A 1 98 ? -7.675 -1.875 -20.542 1.00 93.19 98 GLY A C 1
ATOM 772 O O . GLY A 1 98 ? -6.603 -2.313 -20.122 1.00 93.19 98 GLY A O 1
ATOM 773 N N . SER A 1 99 ? -7.765 -1.048 -21.587 1.00 94.56 99 SER A N 1
ATOM 774 C CA . SER A 1 99 ? -6.637 -0.653 -22.440 1.00 94.56 99 SER A CA 1
ATOM 775 C C . SER A 1 99 ? -5.525 0.069 -21.685 1.00 94.56 99 SER A C 1
ATOM 777 O O . SER A 1 99 ? -4.361 -0.136 -22.001 1.00 94.56 99 SER A O 1
ATOM 779 N N . TRP A 1 100 ? -5.852 0.861 -20.662 1.00 95.25 100 TRP A N 1
ATOM 780 C CA . TRP A 1 100 ? -4.843 1.553 -19.858 1.00 95.25 100 TRP A CA 1
ATOM 781 C C . TRP A 1 100 ? -4.033 0.605 -18.979 1.00 95.25 100 TRP A C 1
ATOM 783 O O . TRP A 1 100 ? -2.823 0.774 -18.873 1.00 95.25 100 TRP A O 1
ATOM 793 N N . LYS A 1 101 ? -4.678 -0.405 -18.373 1.00 94.69 101 LYS A N 1
ATOM 794 C CA . LYS A 1 101 ? -3.962 -1.430 -17.602 1.00 94.69 101 LYS A CA 1
ATOM 795 C C . LYS A 1 101 ? -3.011 -2.201 -18.512 1.00 94.69 101 LYS A C 1
ATOM 797 O O . LYS A 1 101 ? -1.850 -2.366 -18.167 1.00 94.69 101 LYS A O 1
ATOM 802 N N . TRP A 1 102 ? -3.503 -2.628 -19.677 1.00 96.31 102 TRP A N 1
ATOM 803 C CA . TRP A 1 102 ? -2.678 -3.308 -20.674 1.00 96.31 102 TRP A CA 1
ATOM 804 C C . TRP A 1 102 ? -1.499 -2.437 -21.123 1.00 96.31 102 TRP A C 1
ATOM 806 O O . TRP A 1 102 ? -0.363 -2.886 -21.064 1.00 96.31 102 TRP A O 1
ATOM 816 N N . LEU A 1 103 ? -1.749 -1.173 -21.476 1.00 96.06 103 LEU A N 1
ATOM 817 C CA . LEU A 1 103 ? -0.717 -0.253 -21.954 1.00 96.06 103 LEU A CA 1
ATOM 818 C C . LEU A 1 103 ? 0.380 -0.008 -20.910 1.00 96.06 103 LEU A C 1
ATOM 820 O O . LEU A 1 103 ? 1.548 0.057 -21.269 1.00 96.06 103 LEU A O 1
ATOM 824 N N . LEU A 1 104 ? 0.021 0.107 -19.628 1.00 96.31 104 LEU A N 1
ATOM 825 C CA . LEU A 1 104 ? 0.995 0.235 -18.540 1.00 96.31 104 LEU A CA 1
ATOM 826 C C . LEU A 1 104 ? 1.841 -1.028 -18.367 1.00 96.31 104 LEU A C 1
ATOM 828 O O . LEU A 1 104 ? 3.043 -0.907 -18.146 1.00 96.31 104 LEU A O 1
ATOM 832 N N . CYS A 1 105 ? 1.235 -2.214 -18.483 1.00 95.12 105 CYS A N 1
ATOM 833 C CA . CYS A 1 105 ? 1.967 -3.481 -18.447 1.00 95.12 105 CYS A CA 1
ATOM 834 C C . CYS A 1 105 ? 2.947 -3.584 -19.621 1.00 95.12 105 CYS A C 1
ATOM 836 O O . CYS A 1 105 ? 4.137 -3.750 -19.393 1.00 95.12 105 CYS A O 1
ATOM 838 N N . GLU A 1 106 ? 2.479 -3.381 -20.854 1.00 96.12 106 GLU A N 1
ATOM 839 C CA . GLU A 1 106 ? 3.337 -3.447 -22.045 1.00 96.12 106 GLU A CA 1
ATOM 840 C C . GLU A 1 106 ? 4.445 -2.395 -22.023 1.00 96.12 106 GLU A C 1
ATOM 842 O O . GLU A 1 106 ? 5.573 -2.671 -22.417 1.00 96.12 106 GLU A O 1
ATOM 847 N N . PHE A 1 107 ? 4.146 -1.182 -21.548 1.00 95.25 107 PHE A N 1
ATOM 848 C CA . PHE A 1 107 ? 5.160 -0.146 -21.399 1.00 95.25 107 PHE A CA 1
ATOM 849 C C . PHE A 1 107 ? 6.233 -0.577 -20.395 1.00 95.25 107 PHE A C 1
ATOM 851 O O . PHE A 1 107 ? 7.422 -0.442 -20.674 1.00 95.25 107 PHE A O 1
ATOM 858 N N . ALA A 1 108 ? 5.824 -1.087 -19.230 1.00 95.06 108 ALA A N 1
ATOM 859 C CA . ALA A 1 108 ? 6.761 -1.534 -18.209 1.00 95.06 108 ALA A CA 1
ATOM 860 C C . ALA A 1 108 ? 7.623 -2.704 -18.699 1.00 95.06 108 ALA A C 1
ATOM 862 O O . ALA A 1 108 ? 8.832 -2.686 -18.481 1.00 95.06 108 ALA A O 1
ATOM 863 N N . ASP A 1 109 ? 7.026 -3.658 -19.414 1.00 93.88 109 ASP A N 1
ATOM 864 C CA . ASP A 1 109 ? 7.728 -4.815 -19.967 1.00 93.88 109 ASP A CA 1
ATOM 865 C C . ASP A 1 109 ? 8.704 -4.411 -21.085 1.00 93.88 109 ASP A C 1
ATOM 867 O O . ASP A 1 109 ? 9.842 -4.877 -21.109 1.00 93.88 109 ASP A O 1
ATOM 871 N N . TYR A 1 110 ? 8.302 -3.508 -21.986 1.00 93.12 110 TYR A N 1
ATOM 872 C CA . TYR A 1 110 ? 9.133 -3.065 -23.111 1.00 93.12 110 TYR A CA 1
ATOM 873 C C . TYR A 1 110 ? 10.321 -2.195 -22.676 1.00 93.12 110 TYR A C 1
ATOM 875 O O . TYR A 1 110 ? 11.409 -2.312 -23.236 1.00 93.12 110 TYR A O 1
ATOM 883 N N . TYR A 1 111 ? 10.114 -1.314 -21.694 1.00 90.81 111 TYR A N 1
ATOM 884 C CA . TYR A 1 111 ? 11.142 -0.395 -21.188 1.00 90.81 111 TYR A CA 1
ATOM 885 C C . TYR A 1 111 ? 11.836 -0.900 -19.912 1.00 90.81 111 TYR A C 1
ATOM 887 O O . TYR A 1 111 ? 12.558 -0.140 -19.270 1.00 90.81 111 TYR A O 1
ATOM 895 N N . GLU A 1 112 ? 11.611 -2.162 -19.533 1.00 90.94 112 GLU A N 1
ATOM 896 C CA . GLU A 1 112 ? 12.207 -2.815 -18.359 1.00 90.94 112 GLU A CA 1
ATOM 897 C C . GLU A 1 112 ? 12.005 -2.035 -17.041 1.00 90.94 112 GLU A C 1
ATOM 899 O O . GLU A 1 112 ? 12.858 -2.014 -16.145 1.00 90.94 112 GLU A O 1
ATOM 904 N N . VAL A 1 113 ? 10.844 -1.392 -16.884 1.00 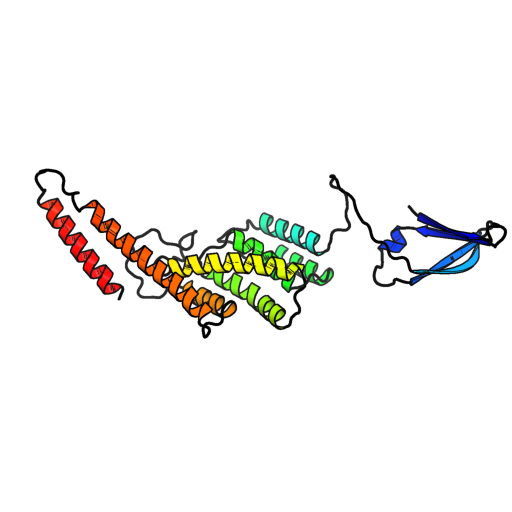93.12 113 VAL A N 1
ATOM 905 C CA . VAL A 1 113 ? 10.483 -0.712 -15.638 1.00 93.12 113 VAL A CA 1
ATOM 906 C C . VAL A 1 113 ? 10.176 -1.768 -14.578 1.00 93.12 113 VAL A C 1
ATOM 908 O O . VAL A 1 113 ? 9.223 -2.534 -14.690 1.00 93.12 113 VAL A O 1
ATOM 911 N N . SER A 1 114 ? 10.981 -1.791 -13.514 1.00 92.81 114 SER A N 1
ATOM 912 C CA . SER A 1 114 ? 10.863 -2.751 -12.410 1.00 92.81 114 SER A CA 1
ATOM 913 C C . SER A 1 114 ? 9.433 -2.884 -11.875 1.00 92.81 114 SER A C 1
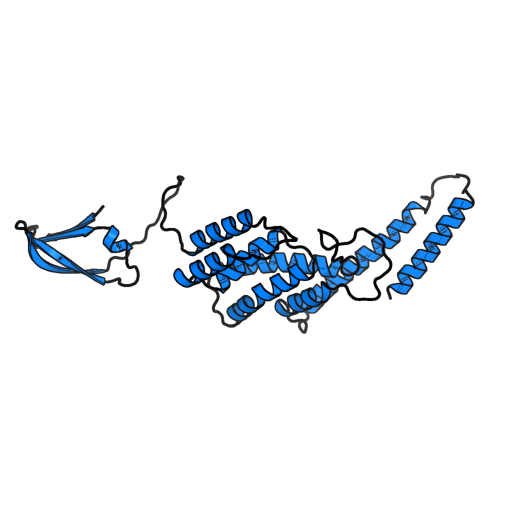ATOM 915 O O . SER A 1 114 ? 8.786 -1.889 -11.542 1.00 92.81 114 SER A O 1
ATOM 917 N N . GLN A 1 115 ? 8.979 -4.124 -11.658 1.00 93.38 115 GLN A N 1
ATOM 918 C CA . GLN A 1 115 ? 7.677 -4.398 -11.039 1.00 93.38 115 GLN A CA 1
ATOM 919 C C . GLN A 1 115 ? 7.551 -3.788 -9.633 1.00 93.38 115 GLN A C 1
ATOM 921 O O . GLN A 1 115 ? 6.462 -3.415 -9.199 1.00 93.38 115 GLN A O 1
ATOM 926 N N . CYS A 1 116 ? 8.664 -3.684 -8.896 1.00 94.94 116 CYS A N 1
ATOM 927 C CA . CYS A 1 116 ? 8.642 -3.037 -7.585 1.00 94.94 116 CYS A CA 1
ATOM 928 C C . CYS A 1 116 ? 8.361 -1.544 -7.735 1.00 94.94 116 CYS A C 1
ATOM 930 O O . CYS A 1 116 ? 7.565 -0.998 -6.975 1.00 94.94 116 CYS A O 1
ATOM 932 N N . TYR A 1 117 ? 8.962 -0.904 -8.739 1.00 95.75 117 TYR A N 1
ATOM 933 C CA . TYR A 1 117 ? 8.706 0.491 -9.055 1.00 95.75 117 TYR A CA 1
ATOM 934 C C . TYR A 1 117 ? 7.256 0.714 -9.485 1.00 95.75 117 TYR A C 1
ATOM 936 O O . TYR A 1 117 ? 6.585 1.553 -8.890 1.00 95.75 117 TYR A O 1
ATOM 944 N N . THR A 1 118 ? 6.737 -0.058 -10.445 1.00 96.38 118 THR A N 1
ATOM 945 C CA . THR A 1 118 ? 5.354 0.103 -10.928 1.00 96.38 118 THR A CA 1
ATOM 946 C C . THR A 1 118 ? 4.328 -0.064 -9.804 1.00 96.38 118 THR A C 1
ATOM 948 O O . THR A 1 118 ? 3.427 0.769 -9.673 1.00 96.38 118 THR A O 1
ATOM 951 N N . ASN A 1 119 ? 4.510 -1.065 -8.933 1.00 96.94 119 ASN A N 1
ATOM 952 C CA . ASN A 1 119 ? 3.652 -1.292 -7.769 1.00 96.94 119 ASN A CA 1
ATOM 953 C C . ASN A 1 119 ? 3.737 -0.156 -6.750 1.00 96.94 119 ASN A C 1
ATOM 955 O O . ASN A 1 119 ? 2.706 0.341 -6.304 1.00 96.94 119 ASN A O 1
ATOM 959 N N . LEU A 1 120 ? 4.949 0.269 -6.385 1.00 97.38 120 LEU A N 1
ATOM 960 C CA . LEU A 1 120 ? 5.163 1.367 -5.439 1.00 97.38 120 LEU A CA 1
ATOM 961 C C . LEU A 1 120 ? 4.577 2.676 -5.947 1.00 97.38 120 LEU A C 1
ATOM 963 O O . LEU A 1 120 ? 4.030 3.470 -5.182 1.00 97.38 120 LEU A O 1
ATOM 967 N N . ARG A 1 121 ? 4.687 2.905 -7.252 1.00 96.44 121 ARG A N 1
ATOM 968 C CA . ARG A 1 121 ? 4.231 4.144 -7.848 1.00 96.44 121 ARG A CA 1
ATOM 969 C C . ARG A 1 121 ? 2.721 4.205 -7.930 1.00 96.44 121 ARG A C 1
ATOM 971 O O . ARG A 1 121 ? 2.137 5.221 -7.569 1.00 96.44 121 ARG A O 1
ATOM 978 N N . TYR A 1 122 ? 2.090 3.088 -8.268 1.00 97.06 122 TYR A N 1
ATOM 979 C CA . TYR A 1 122 ? 0.647 2.942 -8.159 1.00 97.06 122 TYR A CA 1
ATOM 980 C C . TYR A 1 122 ? 0.154 3.063 -6.709 1.00 97.06 122 TYR A C 1
ATOM 982 O O . TYR A 1 122 ? -0.808 3.786 -6.446 1.00 97.06 122 TYR A O 1
ATOM 990 N N . LEU A 1 123 ? 0.853 2.436 -5.758 1.00 97.25 123 LEU A N 1
ATOM 991 C CA . LEU A 1 123 ? 0.547 2.530 -4.333 1.00 97.25 123 LEU A CA 1
ATOM 992 C C . LEU A 1 123 ? 0.580 3.981 -3.839 1.00 97.25 123 LEU A C 1
ATOM 994 O O . LEU A 1 123 ? -0.343 4.399 -3.154 1.00 97.25 123 LEU A O 1
ATOM 998 N N . SER A 1 124 ? 1.575 4.774 -4.241 1.00 96.25 124 SER A N 1
ATOM 999 C CA . SER A 1 124 ? 1.655 6.202 -3.899 1.00 96.25 124 SER A CA 1
ATOM 1000 C C . SER A 1 124 ? 0.395 6.980 -4.319 1.00 96.25 124 SER A C 1
ATOM 1002 O O . SER A 1 124 ? -0.109 7.790 -3.544 1.00 96.25 124 SER A O 1
ATOM 1004 N N . TYR A 1 125 ? -0.183 6.687 -5.492 1.00 95.31 125 TYR A N 1
ATOM 1005 C CA . TYR A 1 125 ? -1.463 7.281 -5.904 1.00 95.31 125 TYR A CA 1
ATOM 1006 C C . TYR A 1 125 ? -2.643 6.792 -5.061 1.00 95.31 125 TYR A C 1
ATOM 1008 O O . TYR A 1 125 ? -3.495 7.599 -4.690 1.00 95.31 125 TYR A O 1
ATOM 1016 N N . ILE A 1 126 ? -2.695 5.495 -4.745 1.00 95.62 126 ILE A N 1
ATOM 1017 C CA . ILE A 1 126 ? -3.739 4.918 -3.886 1.00 95.62 126 ILE A CA 1
ATOM 1018 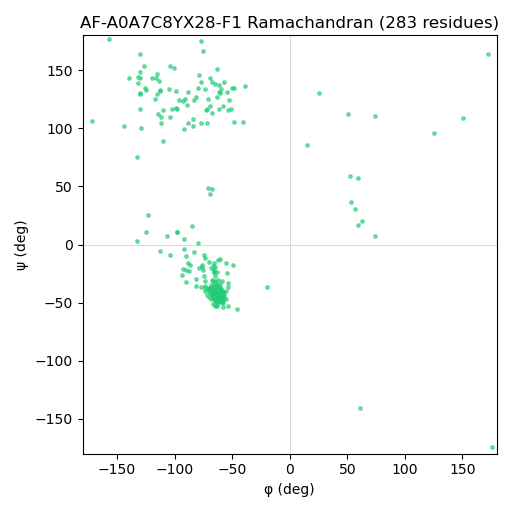C C . ILE A 1 126 ? -3.715 5.566 -2.507 1.00 95.62 126 ILE A C 1
ATOM 1020 O O . ILE A 1 126 ? -4.767 5.957 -2.009 1.00 95.62 126 ILE A O 1
ATOM 1024 N N . MET A 1 127 ? -2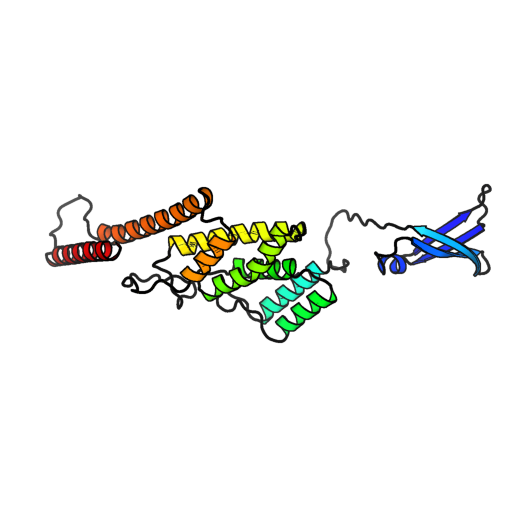.534 5.744 -1.917 1.00 95.75 127 MET A N 1
ATOM 1025 C CA . MET A 1 127 ? -2.409 6.291 -0.571 1.00 95.75 127 MET A CA 1
ATOM 1026 C C . MET A 1 127 ? -2.882 7.750 -0.460 1.00 95.75 127 MET A C 1
ATOM 1028 O O . MET A 1 127 ? -3.436 8.118 0.574 1.00 95.75 127 MET A O 1
ATOM 1032 N N . ASN A 1 128 ? -2.824 8.537 -1.543 1.00 93.44 128 ASN A N 1
ATOM 1033 C CA . ASN A 1 128 ? -3.384 9.898 -1.584 1.00 93.44 128 ASN A CA 1
ATOM 1034 C C . ASN A 1 128 ? -4.918 9.950 -1.453 1.00 93.44 128 ASN A C 1
ATOM 1036 O O . ASN A 1 128 ? -5.473 10.989 -1.097 1.00 93.44 128 ASN A O 1
ATOM 1040 N N . VAL A 1 129 ? -5.615 8.856 -1.769 1.00 92.94 129 VAL A N 1
ATOM 1041 C CA . VAL A 1 129 ? -7.086 8.758 -1.722 1.00 92.94 129 VAL A CA 1
ATOM 1042 C C . VAL A 1 129 ? -7.563 7.598 -0.846 1.00 92.94 129 VAL A C 1
ATOM 1044 O O . VAL A 1 129 ? -8.742 7.230 -0.889 1.00 92.94 129 VAL A O 1
ATOM 1047 N N . ALA A 1 130 ? -6.653 6.994 -0.081 1.00 93.19 130 ALA A N 1
ATOM 1048 C CA . ALA A 1 130 ? -6.922 5.774 0.654 1.00 93.19 130 ALA A CA 1
ATOM 1049 C C . ALA A 1 130 ? -7.980 6.003 1.733 1.00 93.19 130 ALA A C 1
ATOM 1051 O O . ALA A 1 130 ? -7.980 6.997 2.460 1.00 93.19 130 ALA A O 1
ATOM 1052 N N . THR A 1 131 ? -8.883 5.037 1.848 1.00 92.56 131 THR A N 1
ATOM 1053 C CA . THR A 1 131 ? -9.929 5.015 2.871 1.00 92.56 131 THR A CA 1
ATOM 1054 C C . THR A 1 131 ? -9.873 3.685 3.615 1.00 92.56 131 THR A C 1
ATOM 1056 O O . THR A 1 131 ? -9.421 2.693 3.039 1.00 92.56 131 THR A O 1
ATOM 1059 N N . PRO A 1 132 ? -10.328 3.621 4.879 1.00 91.50 132 PRO A N 1
ATOM 1060 C CA . PRO A 1 132 ? -10.370 2.401 5.688 1.00 91.50 132 PRO A CA 1
ATOM 1061 C C . PRO A 1 132 ? -11.448 1.402 5.212 1.00 91.50 132 PRO A C 1
ATOM 1063 O O . PRO A 1 132 ? -12.248 0.887 5.990 1.00 91.50 132 PRO A O 1
ATOM 1066 N N . THR A 1 133 ? -11.493 1.126 3.909 1.00 91.62 133 THR A N 1
ATOM 1067 C CA . THR A 1 133 ? -12.396 0.169 3.271 1.00 91.62 133 THR A CA 1
ATOM 1068 C C . THR A 1 133 ? -11.666 -1.138 2.981 1.00 91.62 133 THR A C 1
ATOM 1070 O O . THR A 1 133 ? -10.454 -1.160 2.764 1.00 91.62 133 THR A O 1
ATOM 1073 N N . LYS A 1 134 ? -12.418 -2.245 2.961 1.00 91.50 134 LYS A N 1
ATOM 1074 C CA . LYS A 1 134 ? -11.878 -3.581 2.675 1.00 91.50 134 LYS A CA 1
ATOM 1075 C C . LYS A 1 134 ? -11.104 -3.599 1.351 1.00 91.50 134 LYS A C 1
ATOM 1077 O O . LYS A 1 134 ? -9.940 -3.976 1.343 1.00 91.50 134 LYS A O 1
ATOM 1082 N N . ASP A 1 135 ? -11.744 -3.136 0.280 1.00 91.75 135 ASP A N 1
ATOM 1083 C CA . ASP A 1 135 ? -11.201 -3.210 -1.080 1.00 91.75 135 ASP A CA 1
ATOM 1084 C C . ASP A 1 135 ? -9.907 -2.379 -1.220 1.00 91.75 135 ASP A C 1
ATOM 1086 O O . ASP A 1 135 ? -8.967 -2.794 -1.893 1.00 91.75 135 ASP A O 1
ATOM 1090 N N . CYS A 1 136 ? -9.819 -1.234 -0.528 1.00 94.12 136 CYS A N 1
ATOM 1091 C CA . CYS A 1 136 ? -8.601 -0.423 -0.483 1.00 94.12 136 CYS A CA 1
ATOM 1092 C C . CYS A 1 136 ? -7.459 -1.146 0.242 1.00 94.12 136 CYS A C 1
ATOM 1094 O O . CYS A 1 136 ? -6.333 -1.159 -0.247 1.00 94.12 136 CYS A O 1
ATOM 1096 N N . LEU A 1 137 ? -7.733 -1.743 1.405 1.00 95.56 137 LEU A N 1
ATOM 1097 C CA . LEU A 1 137 ? -6.717 -2.431 2.205 1.00 95.56 137 LEU A CA 1
ATOM 1098 C C . LEU A 1 137 ? -6.216 -3.714 1.532 1.00 95.56 137 LEU A C 1
ATOM 1100 O O . LEU A 1 137 ? -5.021 -3.993 1.592 1.00 95.56 137 LEU A O 1
ATOM 1104 N N . GLU A 1 138 ? -7.100 -4.466 0.870 1.00 95.62 138 GLU A N 1
ATOM 1105 C CA . GLU A 1 138 ? -6.721 -5.639 0.069 1.00 95.62 138 GLU A CA 1
ATOM 1106 C C . GLU A 1 138 ? -5.810 -5.239 -1.097 1.00 95.62 138 GLU A C 1
ATOM 1108 O O . GLU A 1 138 ? -4.754 -5.837 -1.280 1.00 95.62 138 GLU A O 1
ATOM 1113 N N . LEU A 1 139 ? -6.141 -4.164 -1.820 1.00 96.06 139 LEU A N 1
ATOM 1114 C CA . LEU A 1 139 ? -5.298 -3.678 -2.913 1.00 96.06 139 LEU A CA 1
ATOM 1115 C C . LEU A 1 139 ? -3.920 -3.200 -2.425 1.00 96.06 139 LEU A C 1
ATOM 1117 O O . LEU A 1 139 ? -2.903 -3.486 -3.055 1.00 96.06 139 LEU A O 1
ATOM 1121 N N . VAL A 1 140 ? -3.868 -2.485 -1.296 1.00 97.31 140 VAL A N 1
ATOM 1122 C CA . VAL A 1 140 ? -2.600 -2.064 -0.676 1.00 97.31 140 VAL A CA 1
ATOM 1123 C C . VAL A 1 140 ? -1.754 -3.281 -0.292 1.00 97.31 140 VAL A C 1
ATOM 1125 O O . VAL A 1 140 ? -0.551 -3.298 -0.561 1.00 97.31 140 VAL A O 1
ATOM 1128 N N . LEU A 1 141 ? -2.377 -4.308 0.294 1.00 96.81 141 LEU A N 1
ATOM 1129 C CA . LEU A 1 141 ? -1.714 -5.559 0.650 1.00 96.81 141 LEU A CA 1
ATOM 1130 C C . LEU A 1 141 ? -1.131 -6.252 -0.590 1.00 96.81 141 LEU A C 1
ATOM 1132 O O . LEU A 1 141 ? 0.054 -6.589 -0.596 1.00 96.81 141 LEU A O 1
ATOM 1136 N N . ASP A 1 142 ? -1.925 -6.398 -1.650 1.00 96.56 142 ASP A N 1
ATOM 1137 C CA . ASP A 1 142 ? -1.514 -7.046 -2.900 1.00 96.56 142 ASP A CA 1
ATOM 1138 C C . ASP A 1 142 ? -0.316 -6.346 -3.557 1.00 96.56 142 ASP A C 1
ATOM 1140 O O . ASP A 1 142 ? 0.597 -7.005 -4.062 1.00 96.56 142 ASP A O 1
ATOM 1144 N N . LEU A 1 143 ? -0.279 -5.010 -3.522 1.00 96.88 143 LEU A N 1
ATOM 1145 C CA . LEU A 1 143 ? 0.824 -4.227 -4.085 1.00 96.88 143 LEU A CA 1
ATOM 1146 C C . LEU A 1 143 ? 2.092 -4.294 -3.230 1.00 96.88 143 LEU A C 1
ATOM 1148 O O . LEU A 1 143 ? 3.194 -4.353 -3.784 1.00 96.88 143 LEU A O 1
ATOM 1152 N N . LEU A 1 144 ? 1.955 -4.302 -1.900 1.00 97.06 144 LEU A N 1
ATOM 1153 C CA . LEU A 1 144 ? 3.091 -4.333 -0.978 1.00 97.06 144 LEU A CA 1
ATOM 1154 C C . LEU A 1 144 ? 3.729 -5.714 -0.852 1.00 97.06 144 LEU A C 1
ATOM 1156 O O . LEU A 1 144 ? 4.951 -5.788 -0.757 1.00 97.06 144 LEU A O 1
ATOM 1160 N N . LEU A 1 145 ? 2.958 -6.803 -0.887 1.00 96.69 145 LEU A N 1
ATOM 1161 C CA . LEU A 1 145 ? 3.473 -8.172 -0.748 1.00 96.69 145 LEU A CA 1
ATOM 1162 C C . LEU A 1 145 ? 4.736 -8.465 -1.591 1.00 96.69 145 LEU A C 1
ATOM 1164 O O . LEU A 1 145 ? 5.759 -8.861 -1.016 1.00 96.69 145 LEU A O 1
ATOM 1168 N N . PRO A 1 146 ? 4.740 -8.256 -2.925 1.00 96.50 146 PRO A N 1
ATOM 1169 C CA . PRO A 1 146 ? 5.932 -8.490 -3.741 1.00 96.50 146 PRO A CA 1
ATOM 1170 C C . PRO A 1 146 ? 7.073 -7.509 -3.429 1.00 96.50 146 PRO A C 1
ATOM 1172 O O . PRO A 1 146 ? 8.241 -7.889 -3.511 1.00 96.50 146 PRO A O 1
ATOM 1175 N N . VAL A 1 147 ? 6.760 -6.275 -3.024 1.00 97.06 147 VAL A N 1
ATOM 1176 C CA . VAL A 1 147 ? 7.754 -5.239 -2.705 1.00 97.06 147 VAL A CA 1
ATOM 1177 C C . VAL A 1 147 ? 8.472 -5.546 -1.390 1.00 97.06 147 VAL A C 1
ATOM 1179 O O . VAL A 1 147 ? 9.699 -5.458 -1.321 1.00 97.06 147 VAL A O 1
ATOM 1182 N N . ILE A 1 148 ? 7.743 -5.973 -0.356 1.00 96.50 148 ILE A N 1
ATOM 1183 C CA . ILE A 1 148 ? 8.322 -6.377 0.931 1.00 96.50 148 ILE A CA 1
ATOM 1184 C C . ILE A 1 148 ? 9.212 -7.612 0.759 1.00 96.50 148 ILE A C 1
ATOM 1186 O O . ILE A 1 148 ? 10.301 -7.667 1.335 1.00 96.50 148 ILE A O 1
ATOM 1190 N N . LYS A 1 149 ? 8.815 -8.556 -0.102 1.00 95.44 149 LYS A N 1
ATOM 1191 C CA . LYS A 1 149 ? 9.665 -9.693 -0.483 1.00 95.44 149 LYS A CA 1
ATOM 1192 C C . LYS A 1 149 ? 10.935 -9.244 -1.220 1.00 95.44 149 LYS A C 1
ATOM 1194 O O . LYS A 1 149 ? 12.035 -9.689 -0.911 1.00 95.44 149 LYS A O 1
ATOM 1199 N N . ALA A 1 150 ? 10.827 -8.306 -2.159 1.00 94.31 150 ALA A N 1
ATOM 1200 C CA . ALA A 1 150 ? 12.002 -7.749 -2.830 1.00 94.31 150 ALA A CA 1
ATOM 1201 C C . ALA A 1 150 ? 12.924 -6.972 -1.868 1.00 94.31 150 ALA A C 1
ATOM 1203 O O . ALA A 1 150 ? 14.148 -6.982 -2.037 1.00 94.31 150 ALA A O 1
ATOM 1204 N N . ARG A 1 151 ? 12.364 -6.336 -0.828 1.00 94.69 151 ARG A N 1
ATOM 1205 C CA . ARG A 1 151 ? 13.117 -5.690 0.256 1.00 94.69 151 ARG A CA 1
ATOM 1206 C C . ARG A 1 151 ? 13.920 -6.707 1.064 1.00 94.69 151 ARG A C 1
ATOM 1208 O O . ARG A 1 151 ? 15.113 -6.476 1.268 1.00 94.69 151 ARG A O 1
ATOM 1215 N N . SER A 1 152 ? 13.310 -7.820 1.488 1.00 94.19 152 SER A N 1
ATOM 1216 C CA . SER A 1 152 ? 14.024 -8.880 2.219 1.00 94.19 152 SER A CA 1
ATOM 1217 C C . SER A 1 152 ? 15.153 -9.483 1.385 1.00 94.19 152 SER A C 1
ATOM 1219 O O . SER A 1 152 ? 16.242 -9.728 1.900 1.00 94.19 152 SER A O 1
ATOM 1221 N N . ASP A 1 153 ? 14.932 -9.604 0.075 1.00 95.06 153 ASP A N 1
ATOM 1222 C CA . ASP A 1 153 ? 15.914 -10.120 -0.882 1.00 95.06 153 ASP A CA 1
ATOM 1223 C C . ASP A 1 153 ? 16.973 -9.076 -1.295 1.00 95.06 153 ASP A C 1
ATOM 1225 O O . ASP A 1 153 ? 17.842 -9.367 -2.118 1.00 95.06 153 ASP A O 1
ATOM 1229 N N . LYS A 1 154 ? 16.920 -7.851 -0.745 1.00 92.88 154 LYS A N 1
ATOM 1230 C CA . LYS A 1 154 ? 17.809 -6.714 -1.060 1.00 92.88 154 LYS A CA 1
ATOM 1231 C C . LYS A 1 154 ? 17.828 -6.322 -2.546 1.00 92.88 154 LYS A C 1
ATOM 1233 O O . LYS A 1 154 ? 18.832 -5.805 -3.032 1.00 92.88 154 LYS A O 1
ATOM 1238 N N . ARG A 1 155 ? 16.713 -6.520 -3.254 1.00 90.88 155 ARG A N 1
ATOM 1239 C CA . ARG A 1 155 ? 16.571 -6.241 -4.696 1.00 90.88 155 ARG A CA 1
ATOM 1240 C C . ARG A 1 155 ? 16.086 -4.828 -5.019 1.00 90.88 155 ARG A C 1
ATOM 1242 O O . ARG A 1 155 ? 16.140 -4.435 -6.175 1.00 90.88 155 ARG A O 1
ATOM 1249 N N . LEU A 1 156 ? 15.647 -4.068 -4.014 1.00 90.62 156 LEU A N 1
ATOM 1250 C CA . LEU A 1 156 ? 15.163 -2.703 -4.217 1.00 90.62 156 LEU A CA 1
ATOM 1251 C C . LEU A 1 156 ? 16.304 -1.718 -4.499 1.00 90.62 156 LEU A C 1
ATOM 1253 O O . LEU A 1 156 ? 17.297 -1.654 -3.757 1.00 90.62 156 LEU A O 1
ATOM 1257 N N . ASN A 1 157 ? 16.115 -0.887 -5.518 1.00 89.12 157 ASN A N 1
ATOM 1258 C CA . ASN A 1 157 ? 16.993 0.229 -5.837 1.00 89.12 157 ASN A CA 1
ATOM 1259 C C . ASN A 1 157 ? 16.760 1.426 -4.882 1.00 89.12 157 ASN A C 1
ATOM 1261 O O . ASN A 1 157 ? 15.899 1.402 -3.999 1.00 89.12 157 ASN A O 1
ATOM 1265 N N . ARG A 1 158 ? 17.569 2.487 -5.008 1.00 89.62 158 ARG A N 1
ATOM 1266 C CA . ARG A 1 158 ? 17.489 3.663 -4.117 1.00 89.62 158 ARG A CA 1
ATOM 1267 C C . ARG A 1 158 ? 16.154 4.408 -4.234 1.00 89.62 158 ARG A C 1
ATOM 1269 O O . ARG A 1 158 ? 15.633 4.858 -3.218 1.00 89.62 158 ARG A O 1
ATOM 1276 N N . GLN A 1 159 ? 15.626 4.548 -5.447 1.00 89.88 159 GLN A N 1
ATOM 1277 C CA . GLN A 1 159 ? 14.373 5.257 -5.702 1.00 89.88 159 GLN A CA 1
ATOM 1278 C C . GLN A 1 159 ? 13.186 4.489 -5.114 1.00 89.88 159 GLN A C 1
ATOM 1280 O O . GLN A 1 159 ? 12.393 5.059 -4.373 1.00 89.88 159 GLN A O 1
ATOM 1285 N N . GLU A 1 160 ? 13.118 3.181 -5.358 1.00 91.88 160 GLU A N 1
ATOM 1286 C CA . GLU A 1 160 ? 12.099 2.287 -4.803 1.00 91.88 160 GLU A CA 1
ATOM 1287 C C . GLU A 1 160 ? 12.114 2.300 -3.273 1.00 91.88 160 GLU A C 1
ATOM 1289 O O . GLU A 1 160 ? 11.065 2.416 -2.654 1.00 91.88 160 GLU A O 1
ATOM 1294 N N . LYS A 1 161 ?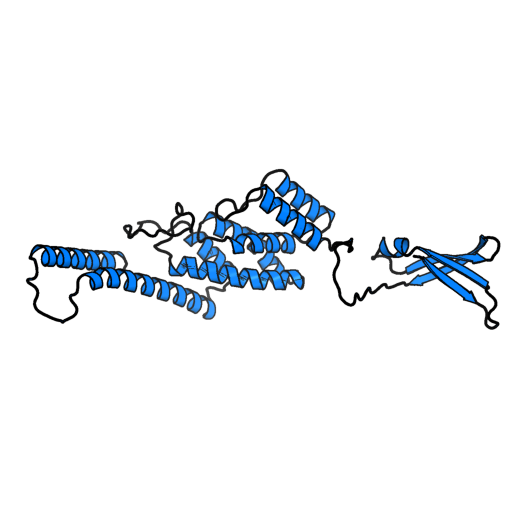 13.295 2.270 -2.641 1.00 92.69 161 LYS A N 1
ATOM 1295 C CA . LYS A 1 161 ? 13.407 2.393 -1.176 1.00 92.69 161 LYS A CA 1
ATOM 1296 C C . LYS A 1 161 ? 12.837 3.711 -0.654 1.00 92.69 161 LYS A C 1
ATOM 1298 O O . LYS A 1 161 ? 12.191 3.713 0.388 1.00 92.69 161 LYS A O 1
ATOM 1303 N N . SER A 1 162 ? 13.079 4.813 -1.365 1.00 94.38 162 SER A N 1
ATOM 1304 C CA . SER A 1 162 ? 12.555 6.127 -0.984 1.00 94.38 162 SER A CA 1
ATOM 1305 C C . SER A 1 162 ? 11.030 6.167 -1.064 1.00 94.38 162 SER A C 1
ATOM 1307 O O . SER A 1 162 ? 10.388 6.629 -0.128 1.00 94.38 162 SER A O 1
ATOM 1309 N N . ILE A 1 163 ? 10.456 5.658 -2.159 1.00 94.88 163 ILE A N 1
ATOM 1310 C CA . ILE A 1 163 ? 8.999 5.623 -2.349 1.00 94.88 163 ILE A CA 1
ATOM 1311 C C . ILE A 1 163 ? 8.356 4.665 -1.341 1.00 94.88 163 ILE A C 1
ATOM 1313 O O . ILE A 1 163 ? 7.319 4.988 -0.768 1.00 94.88 163 ILE A O 1
ATOM 1317 N N . LEU A 1 164 ? 8.981 3.510 -1.086 1.00 96.88 164 LEU A N 1
ATOM 1318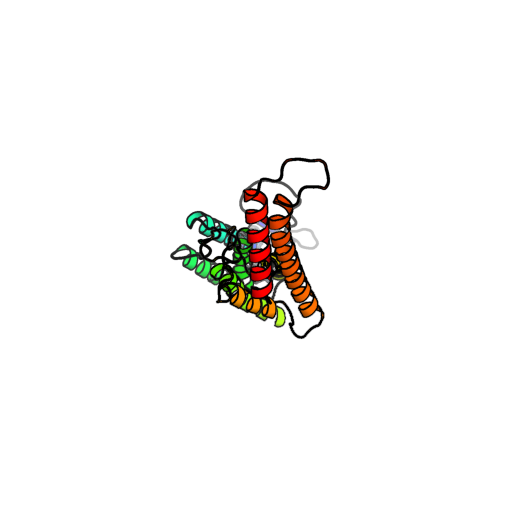 C CA . LEU A 1 164 ? 8.497 2.542 -0.106 1.00 96.88 164 LEU A CA 1
ATOM 1319 C C . LEU A 1 164 ? 8.415 3.153 1.294 1.00 96.88 164 LEU A C 1
ATOM 1321 O O . LEU A 1 164 ? 7.388 2.995 1.937 1.00 96.88 164 LEU A O 1
ATOM 1325 N N . LEU A 1 165 ? 9.441 3.880 1.742 1.00 96.62 165 LEU A N 1
ATOM 1326 C CA . LEU A 1 165 ? 9.441 4.517 3.064 1.00 96.62 165 LEU A CA 1
ATOM 1327 C C . LEU A 1 165 ? 8.283 5.519 3.228 1.00 96.62 165 LEU A C 1
ATOM 1329 O O . LEU A 1 165 ? 7.635 5.584 4.276 1.00 96.62 165 LEU A O 1
ATOM 1333 N N . GLU A 1 166 ? 8.010 6.298 2.181 1.00 96.12 166 GLU A N 1
ATOM 1334 C CA . GLU A 1 166 ? 6.881 7.227 2.164 1.00 96.12 166 GLU A CA 1
ATOM 1335 C C . GLU A 1 166 ? 5.544 6.473 2.200 1.00 96.12 166 GLU A C 1
ATOM 1337 O O . GLU A 1 166 ? 4.673 6.796 3.009 1.00 96.12 166 GLU A O 1
ATOM 1342 N N . CYS A 1 167 ? 5.406 5.423 1.385 1.00 97.00 167 CYS A N 1
ATOM 1343 C CA . CYS A 1 167 ? 4.214 4.579 1.370 1.00 97.00 167 CYS A CA 1
ATOM 1344 C C . CYS A 1 167 ? 3.983 3.898 2.724 1.00 97.00 167 CYS A C 1
ATOM 1346 O O . CYS A 1 167 ? 2.859 3.911 3.210 1.00 97.00 167 CYS A O 1
ATOM 1348 N N . GLU A 1 168 ? 5.022 3.360 3.366 1.00 96.50 168 GLU A N 1
ATOM 1349 C CA . GLU A 1 168 ? 4.945 2.759 4.703 1.00 96.50 168 GLU A CA 1
ATOM 1350 C C . GLU A 1 168 ? 4.402 3.763 5.718 1.00 96.50 168 GLU A C 1
ATOM 1352 O O . GLU A 1 168 ? 3.460 3.455 6.437 1.00 96.50 168 GLU A O 1
ATOM 1357 N N . THR A 1 169 ? 4.901 5.001 5.706 1.00 96.44 169 THR A N 1
ATOM 1358 C CA . THR A 1 169 ? 4.414 6.061 6.604 1.00 96.44 169 THR A CA 1
ATOM 1359 C C . THR A 1 169 ? 2.922 6.351 6.396 1.00 96.44 169 THR A C 1
ATOM 1361 O O . THR A 1 169 ? 2.167 6.502 7.361 1.00 96.44 169 THR A O 1
ATOM 1364 N N . GLN A 1 170 ? 2.471 6.412 5.141 1.00 97.38 170 GLN A N 1
ATOM 1365 C CA . GLN A 1 170 ? 1.058 6.634 4.822 1.00 97.38 170 GLN A CA 1
ATOM 1366 C C . GLN A 1 170 ? 0.196 5.417 5.197 1.00 97.38 170 GLN A C 1
ATOM 1368 O O . GLN A 1 170 ? -0.917 5.577 5.701 1.00 97.38 170 GLN A O 1
ATOM 1373 N N . VAL A 1 171 ? 0.710 4.199 5.005 1.00 97.06 171 VAL A N 1
ATOM 1374 C CA . VAL A 1 171 ? 0.027 2.956 5.381 1.00 97.06 171 VAL A CA 1
ATOM 1375 C C . VAL A 1 171 ? -0.097 2.834 6.898 1.00 97.06 171 VAL A C 1
ATOM 1377 O O . VAL A 1 171 ? -1.169 2.474 7.376 1.00 97.06 171 VAL A O 1
ATOM 1380 N N . GLU A 1 172 ? 0.922 3.219 7.670 1.00 96.12 172 GLU A N 1
ATOM 1381 C CA . GLU A 1 172 ? 0.830 3.306 9.134 1.00 96.12 172 GLU A CA 1
ATOM 1382 C C . GLU A 1 172 ? -0.268 4.275 9.576 1.00 96.12 172 GLU A C 1
ATOM 1384 O O . GLU A 1 172 ? -1.041 3.981 10.488 1.00 96.12 172 GLU A O 1
ATOM 1389 N N . SER A 1 173 ? -0.379 5.430 8.913 1.00 96.00 173 SER A N 1
ATOM 1390 C CA . SER A 1 173 ? -1.449 6.389 9.195 1.00 96.00 173 SER A CA 1
ATOM 1391 C C . SER A 1 173 ? -2.833 5.802 8.899 1.00 96.00 173 SER A C 1
ATOM 1393 O O . SER A 1 173 ? -3.758 5.959 9.702 1.00 96.00 173 SER A O 1
ATOM 1395 N N . LEU A 1 174 ? -2.969 5.067 7.791 1.00 95.81 174 LEU A N 1
ATOM 1396 C CA . LEU A 1 174 ? -4.203 4.370 7.439 1.00 95.81 174 LEU A CA 1
ATOM 1397 C C . LEU A 1 174 ? -4.544 3.273 8.458 1.00 95.81 174 LEU A C 1
ATOM 1399 O O . LEU A 1 174 ? -5.683 3.207 8.917 1.00 95.81 174 LEU A O 1
ATOM 1403 N N . LEU A 1 175 ? -3.571 2.450 8.858 1.00 96.12 175 LEU A N 1
ATOM 1404 C CA . LEU A 1 175 ? -3.746 1.399 9.865 1.00 96.12 175 LEU A CA 1
ATOM 1405 C C . LEU A 1 175 ? -4.139 1.984 11.220 1.00 96.12 175 LEU A C 1
ATOM 1407 O O . LEU A 1 175 ? -5.086 1.497 11.838 1.00 96.12 175 LEU A O 1
ATOM 1411 N N . ALA A 1 176 ? -3.489 3.068 11.648 1.00 95.19 176 ALA A N 1
ATOM 1412 C CA . ALA A 1 176 ? -3.880 3.809 12.840 1.00 95.19 176 ALA A CA 1
ATOM 1413 C C . ALA A 1 176 ? -5.349 4.240 12.753 1.00 95.19 176 ALA A C 1
ATOM 1415 O O . ALA A 1 176 ? -6.116 4.007 13.684 1.00 95.19 176 ALA A O 1
ATOM 1416 N N . ASN A 1 177 ? -5.774 4.801 11.618 1.00 93.38 177 ASN A N 1
ATOM 1417 C CA . ASN A 1 177 ? -7.158 5.221 11.419 1.00 93.38 177 ASN A CA 1
ATOM 1418 C C . ASN A 1 177 ? -8.146 4.039 11.484 1.00 93.38 177 ASN A C 1
ATOM 1420 O O . ASN A 1 177 ? -9.202 4.158 12.105 1.00 93.38 177 ASN A O 1
ATOM 1424 N N . VAL A 1 178 ? -7.797 2.885 10.906 1.00 93.50 178 VAL A N 1
ATOM 1425 C CA . VAL A 1 178 ? -8.621 1.666 10.960 1.00 93.50 178 VAL A CA 1
ATOM 1426 C C . VAL A 1 178 ? -8.742 1.145 12.394 1.00 93.50 178 VAL A C 1
ATOM 1428 O O . VAL A 1 178 ? -9.853 0.944 12.886 1.00 93.50 178 VAL A O 1
ATOM 1431 N N . PHE A 1 179 ? -7.618 0.937 13.085 1.00 93.69 179 PHE A N 1
ATOM 1432 C CA . PHE A 1 179 ? -7.605 0.349 14.426 1.00 93.69 179 PHE A CA 1
ATOM 1433 C C . PHE A 1 179 ? -8.186 1.291 15.482 1.00 93.69 179 PHE A C 1
ATOM 1435 O O . PHE A 1 179 ? -8.913 0.842 16.367 1.00 93.69 179 PHE A O 1
ATOM 1442 N N . GLU A 1 180 ? -7.937 2.598 15.377 1.00 92.94 180 GLU A N 1
ATOM 1443 C CA . GLU A 1 180 ? -8.506 3.587 16.295 1.00 92.94 180 GLU A CA 1
ATOM 1444 C C . GLU A 1 180 ? -10.026 3.753 16.132 1.00 92.94 180 GLU A C 1
ATOM 1446 O O . GLU A 1 180 ? -10.688 4.229 17.054 1.00 92.94 180 GLU A O 1
ATOM 1451 N N . ASN A 1 181 ? -10.591 3.362 14.986 1.00 89.81 181 ASN A N 1
ATOM 1452 C CA . ASN A 1 181 ? -12.015 3.509 14.681 1.00 89.81 181 ASN A CA 1
ATOM 1453 C C . ASN A 1 181 ? -12.690 2.170 14.342 1.00 89.81 181 ASN A C 1
ATOM 1455 O O . ASN A 1 181 ? -13.719 2.157 13.672 1.00 89.81 181 ASN A O 1
ATOM 1459 N N . TYR A 1 182 ? -12.153 1.044 14.827 1.00 86.88 182 TYR A N 1
ATOM 1460 C CA . TYR A 1 182 ? -12.549 -0.299 14.386 1.00 86.88 182 TYR A CA 1
ATOM 1461 C C . TYR A 1 182 ? -14.057 -0.591 14.463 1.00 86.88 182 TYR A C 1
ATOM 1463 O O . TYR A 1 182 ? -14.589 -1.249 13.581 1.00 86.88 182 TYR A O 1
ATOM 1471 N N . LYS A 1 183 ? -14.780 -0.084 15.472 1.00 81.44 183 LYS A N 1
ATOM 1472 C CA . LYS A 1 183 ? -16.242 -0.278 15.598 1.00 81.44 183 LYS A CA 1
ATOM 1473 C C . LYS A 1 183 ? -17.088 0.708 14.777 1.00 81.44 183 LYS A C 1
ATOM 1475 O O . LYS A 1 183 ? -18.305 0.572 14.764 1.00 81.44 183 LYS A O 1
ATOM 1480 N N . SER A 1 184 ? -16.466 1.702 14.151 1.00 83.19 184 SER A N 1
ATOM 1481 C CA . SER A 1 184 ? -17.120 2.701 13.296 1.00 83.19 184 SER A CA 1
ATOM 1482 C C . SER A 1 184 ? -16.818 2.469 11.815 1.00 83.19 184 SER A C 1
ATOM 1484 O O . SER A 1 184 ? -17.133 3.321 10.993 1.00 83.19 184 SER A O 1
ATOM 1486 N N . LEU A 1 185 ? -16.160 1.361 11.466 1.00 83.25 185 LEU A N 1
ATOM 1487 C CA . LEU A 1 185 ? -15.846 1.031 10.081 1.00 83.25 185 LEU A CA 1
ATOM 1488 C C . LEU A 1 185 ? -17.121 0.646 9.339 1.00 83.25 185 LEU A C 1
ATOM 1490 O O . LEU A 1 185 ? -17.827 -0.279 9.741 1.00 83.25 185 LEU A O 1
ATOM 1494 N N . ASP A 1 186 ? -17.371 1.323 8.225 1.00 81.12 186 ASP A N 1
ATOM 1495 C CA . ASP A 1 186 ? -18.528 1.073 7.379 1.00 81.12 186 ASP A CA 1
ATOM 1496 C C . ASP A 1 186 ? -18.108 0.917 5.919 1.00 81.12 186 ASP A C 1
ATOM 1498 O O . ASP A 1 186 ? -17.390 1.738 5.352 1.00 81.12 186 ASP A O 1
ATOM 1502 N N . LYS A 1 187 ? -18.590 -0.157 5.294 1.00 74.25 187 LYS A N 1
ATOM 1503 C CA . LYS A 1 187 ? -18.330 -0.463 3.887 1.00 74.25 187 LYS A CA 1
ATOM 1504 C C . LYS A 1 187 ? -19.120 0.451 2.942 1.00 74.25 187 LYS A C 1
ATOM 1506 O O . LYS A 1 187 ? -18.680 0.701 1.813 1.00 74.25 187 LYS A O 1
ATOM 1511 N N . LEU A 1 188 ? -20.307 0.890 3.361 1.00 74.56 188 LEU A N 1
ATOM 1512 C CA . LEU A 1 188 ? -21.218 1.664 2.519 1.00 74.56 188 LEU A CA 1
ATOM 1513 C C . LEU A 1 188 ? -20.839 3.146 2.485 1.00 74.56 188 LEU A C 1
ATOM 1515 O O . LEU A 1 188 ? -21.022 3.791 1.452 1.00 74.56 188 LEU A O 1
ATOM 1519 N N . SER A 1 189 ? -20.245 3.654 3.562 1.00 79.81 189 SER A N 1
ATOM 1520 C CA . SER A 1 189 ? -19.731 5.015 3.635 1.00 79.81 189 SER A CA 1
ATOM 1521 C C . SER A 1 189 ? -18.617 5.298 2.609 1.00 79.81 189 SER A C 1
ATOM 1523 O O . SER A 1 189 ? -17.693 4.491 2.443 1.00 79.81 189 SER A O 1
ATOM 1525 N N . PRO A 1 190 ? -18.639 6.472 1.943 1.00 74.00 190 PRO A N 1
ATOM 1526 C CA . PRO A 1 190 ? -17.576 6.887 1.028 1.00 74.00 190 PRO A CA 1
ATOM 1527 C C . PRO A 1 190 ? -16.237 7.131 1.740 1.00 74.00 190 PRO A C 1
ATOM 1529 O O . PRO A 1 190 ? -15.192 7.039 1.101 1.00 74.00 190 PRO A O 1
ATOM 1532 N N . THR A 1 191 ? -16.253 7.418 3.046 1.00 78.12 191 THR A N 1
ATOM 1533 C CA . THR A 1 191 ? -15.050 7.619 3.871 1.00 78.12 191 THR A CA 1
ATOM 1534 C C . THR A 1 191 ? -14.579 6.333 4.547 1.00 78.12 191 THR A C 1
ATOM 1536 O O . THR A 1 191 ? -13.555 6.346 5.223 1.00 78.12 191 THR A O 1
ATOM 1539 N N . GLY A 1 192 ? -15.315 5.226 4.400 1.00 75.50 192 GLY A N 1
ATOM 1540 C CA . GLY A 1 192 ? -15.060 3.982 5.127 1.00 75.50 192 GLY A CA 1
ATOM 1541 C C . GLY A 1 192 ? -15.461 4.024 6.608 1.00 75.50 192 GLY A C 1
ATOM 1542 O O . GLY A 1 192 ? -15.140 3.099 7.352 1.00 75.50 192 GLY A O 1
ATOM 1543 N N . MET A 1 193 ? -16.132 5.092 7.057 1.00 80.25 193 MET A N 1
ATOM 1544 C CA . MET A 1 193 ? -16.528 5.292 8.454 1.00 80.25 193 MET A CA 1
ATOM 1545 C C . MET A 1 193 ? -17.999 5.702 8.569 1.00 80.25 193 MET A C 1
ATOM 1547 O O . MET A 1 193 ? -18.478 6.526 7.791 1.00 80.25 193 MET A O 1
ATOM 1551 N N . SER A 1 194 ? -18.707 5.149 9.553 1.00 79.19 194 SER A N 1
ATOM 1552 C CA . SER A 1 194 ? -20.069 5.546 9.913 1.00 79.19 194 SER A CA 1
ATOM 1553 C C . SER A 1 194 ? -20.065 6.685 10.932 1.00 79.19 194 SER A C 1
ATOM 1555 O O . SER A 1 194 ? -19.460 6.555 12.001 1.00 79.19 194 SER A O 1
ATOM 1557 N N . ASP A 1 195 ? -20.843 7.733 10.666 1.00 64.25 195 ASP A N 1
ATOM 1558 C CA . ASP A 1 195 ? -21.118 8.799 11.641 1.00 64.25 195 ASP A CA 1
ATOM 1559 C C . ASP A 1 195 ? -22.176 8.381 12.677 1.00 64.25 195 ASP A C 1
ATOM 1561 O O . ASP A 1 195 ? -22.264 8.954 13.765 1.00 64.25 195 ASP A O 1
ATOM 1565 N N . SER A 1 196 ? -22.982 7.360 12.365 1.00 56.62 196 SER A N 1
ATOM 1566 C CA . SER A 1 196 ? -24.123 6.958 13.182 1.00 56.62 196 SER A CA 1
ATOM 1567 C C . SER A 1 196 ? -23.727 6.161 14.425 1.00 56.62 196 SER A C 1
ATOM 1569 O O . SER A 1 196 ? -22.885 5.263 14.389 1.00 56.62 196 SER A O 1
ATOM 1571 N N . LEU A 1 197 ? -24.414 6.459 15.529 1.00 53.19 197 LEU A N 1
ATOM 1572 C CA . LEU A 1 197 ? -24.408 5.751 16.817 1.00 53.19 197 LEU A CA 1
ATOM 1573 C C . LEU A 1 197 ? -25.071 4.367 16.724 1.00 53.19 197 LEU A C 1
ATOM 1575 O O . LEU A 1 197 ? -25.905 3.999 17.549 1.00 53.19 197 LEU A O 1
ATOM 1579 N N . THR A 1 198 ? -24.781 3.613 15.671 1.00 52.91 198 THR A N 1
ATOM 1580 C CA . THR A 1 198 ? -25.440 2.334 15.447 1.00 52.91 198 THR A CA 1
ATOM 1581 C C . THR A 1 198 ? -24.997 1.310 16.478 1.00 52.91 198 THR A C 1
ATOM 1583 O O . THR A 1 198 ? -23.836 1.271 16.901 1.00 52.91 198 THR A O 1
ATOM 1586 N N . THR A 1 199 ? -25.973 0.490 16.866 1.00 54.56 199 THR A N 1
ATOM 1587 C CA . THR A 1 199 ? -25.807 -0.748 17.621 1.00 54.56 199 THR A CA 1
ATOM 1588 C C . THR A 1 199 ? -24.571 -1.494 17.145 1.00 54.56 199 THR A C 1
ATOM 1590 O O . THR A 1 199 ? -24.306 -1.575 15.944 1.00 54.56 199 THR A O 1
ATOM 1593 N N . ILE A 1 200 ? -23.803 -1.997 18.111 1.00 57.81 200 ILE A N 1
ATOM 1594 C CA . ILE A 1 200 ? -22.587 -2.771 17.873 1.00 57.81 200 ILE A CA 1
ATOM 1595 C C . ILE A 1 200 ? -22.946 -3.884 16.884 1.00 57.81 200 ILE A C 1
ATOM 1597 O O . ILE A 1 200 ? -23.815 -4.696 17.200 1.00 57.81 200 ILE A O 1
ATOM 1601 N N . PRO A 1 201 ? -22.354 -3.906 15.679 1.00 58.81 201 PRO A N 1
ATOM 1602 C CA . PRO A 1 201 ? -22.565 -5.018 14.772 1.00 58.81 201 PRO A CA 1
ATOM 1603 C C . PRO A 1 201 ? -22.062 -6.297 15.449 1.00 58.81 201 PRO A C 1
ATOM 1605 O O . PRO A 1 201 ? -20.929 -6.322 15.926 1.00 58.81 201 PRO A O 1
ATOM 1608 N N . ASP A 1 202 ? -22.870 -7.361 15.456 1.00 61.94 202 ASP A N 1
ATOM 1609 C CA . ASP A 1 202 ? -22.475 -8.675 16.001 1.00 61.94 202 ASP A CA 1
ATOM 1610 C C . ASP A 1 202 ? -21.283 -9.299 15.243 1.00 61.94 202 ASP A C 1
ATOM 1612 O O . ASP A 1 202 ? -20.661 -10.252 15.710 1.00 61.94 202 ASP A O 1
ATOM 1616 N N . ALA A 1 203 ? -20.942 -8.763 14.065 1.00 71.19 203 ALA A N 1
ATOM 1617 C CA . ALA A 1 203 ? -19.847 -9.221 13.221 1.00 71.19 203 ALA A CA 1
ATOM 1618 C C . ALA A 1 203 ? -18.722 -8.181 13.123 1.00 71.19 203 ALA A C 1
ATOM 1620 O O . ALA A 1 203 ? -18.961 -6.982 12.971 1.00 71.19 203 ALA A O 1
ATOM 1621 N N . ALA A 1 204 ? -17.476 -8.662 13.137 1.00 78.12 204 ALA A N 1
ATOM 1622 C CA . ALA A 1 204 ? -16.304 -7.818 12.941 1.00 78.12 204 ALA A CA 1
ATOM 1623 C C . ALA A 1 204 ? -16.351 -7.125 11.563 1.00 78.12 204 ALA A C 1
ATOM 1625 O O . ALA A 1 204 ? -16.618 -7.791 10.554 1.00 78.12 204 ALA A O 1
ATOM 1626 N N . PRO A 1 205 ? -16.068 -5.810 11.485 1.00 83.50 205 PRO A N 1
ATOM 1627 C CA . PRO A 1 205 ? -16.089 -5.105 10.216 1.00 83.50 205 PRO A CA 1
ATOM 1628 C C . PRO A 1 205 ? -15.133 -5.729 9.190 1.00 83.50 205 PRO A C 1
ATOM 1630 O O . PRO A 1 205 ? -13.995 -6.078 9.519 1.00 83.50 205 PRO A O 1
ATOM 1633 N N . PRO A 1 206 ? -15.552 -5.820 7.916 1.00 86.38 206 PRO A N 1
ATOM 1634 C CA . PRO A 1 206 ? -14.834 -6.566 6.883 1.00 86.38 206 PRO A CA 1
ATOM 1635 C C . PRO A 1 206 ? -13.453 -5.987 6.544 1.00 86.38 206 PRO A C 1
ATOM 1637 O O . PRO A 1 206 ? -12.620 -6.694 5.986 1.00 86.38 206 PRO A O 1
ATOM 1640 N N . ALA A 1 207 ? -13.203 -4.718 6.878 1.00 89.75 207 ALA A N 1
ATOM 1641 C CA . ALA A 1 207 ? -11.916 -4.052 6.694 1.00 89.75 207 ALA A CA 1
ATOM 1642 C C . ALA A 1 207 ? -10.859 -4.460 7.742 1.00 89.75 207 ALA A C 1
ATOM 1644 O O . ALA A 1 207 ? -9.669 -4.273 7.506 1.00 89.75 207 ALA A O 1
ATOM 1645 N N . LEU A 1 208 ? -11.251 -5.057 8.877 1.00 91.31 208 LEU A N 1
ATOM 1646 C CA . LEU A 1 208 ? -10.288 -5.432 9.919 1.00 91.31 208 LEU A CA 1
ATOM 1647 C C . LEU A 1 208 ? -9.393 -6.601 9.517 1.00 91.31 208 LEU A C 1
ATOM 1649 O O . LEU A 1 208 ? -8.209 -6.587 9.831 1.00 91.31 208 LEU A O 1
ATOM 1653 N N . ALA A 1 209 ? -9.930 -7.593 8.807 1.00 93.25 209 ALA A N 1
ATOM 1654 C CA . ALA A 1 209 ? -9.141 -8.734 8.352 1.00 93.25 209 ALA A CA 1
ATOM 1655 C C . ALA A 1 209 ? -7.943 -8.318 7.466 1.00 93.25 209 ALA A C 1
ATOM 1657 O O . ALA A 1 209 ? -6.814 -8.666 7.824 1.00 93.25 209 ALA A O 1
ATOM 1658 N N . PRO A 1 210 ? -8.123 -7.538 6.377 1.00 94.75 210 PRO A N 1
ATOM 1659 C CA . PRO A 1 210 ? -6.988 -7.081 5.576 1.00 94.75 210 PRO A CA 1
ATOM 1660 C C . PRO A 1 210 ? -6.097 -6.085 6.333 1.00 94.75 210 PRO A C 1
ATOM 1662 O O . PRO A 1 210 ? -4.887 -6.101 6.137 1.00 94.75 210 PRO A O 1
ATOM 1665 N N . ALA A 1 211 ? -6.638 -5.278 7.256 1.00 95.56 211 ALA A N 1
ATOM 1666 C CA . ALA A 1 211 ? -5.819 -4.400 8.096 1.00 95.56 211 ALA A CA 1
ATOM 1667 C C . ALA A 1 211 ? -4.858 -5.179 9.006 1.00 95.56 211 ALA A C 1
ATOM 1669 O O . ALA A 1 211 ? -3.693 -4.815 9.121 1.00 95.56 211 ALA A O 1
ATOM 1670 N N . VAL A 1 212 ? -5.317 -6.270 9.628 1.00 95.25 212 VAL A N 1
ATOM 1671 C CA . VAL A 1 212 ? -4.456 -7.134 10.453 1.00 95.25 212 VAL A CA 1
ATOM 1672 C C . VAL A 1 212 ? -3.392 -7.814 9.595 1.00 95.25 212 VAL A C 1
ATOM 1674 O O . VAL A 1 212 ? -2.233 -7.851 9.991 1.00 95.25 212 VAL A O 1
ATOM 1677 N N . GLN A 1 213 ? -3.750 -8.307 8.407 1.00 95.94 213 GLN A N 1
ATOM 1678 C CA . GLN A 1 213 ? -2.774 -8.898 7.484 1.00 95.94 213 GLN A CA 1
ATOM 1679 C C . GLN A 1 213 ? -1.708 -7.885 7.058 1.00 95.94 213 GLN A C 1
ATOM 1681 O O . GLN A 1 213 ? -0.520 -8.201 7.074 1.00 95.94 213 GLN A O 1
ATOM 1686 N N . LEU A 1 214 ? -2.125 -6.661 6.734 1.00 96.00 214 LEU A N 1
ATOM 1687 C CA . LEU A 1 214 ? -1.227 -5.573 6.370 1.00 96.00 214 LEU A CA 1
ATOM 1688 C C . LEU A 1 214 ? -0.333 -5.156 7.545 1.00 96.00 214 LEU A C 1
ATOM 1690 O O . LEU A 1 214 ? 0.861 -4.937 7.361 1.00 96.00 214 LEU A O 1
ATOM 1694 N N . TYR A 1 215 ? -0.879 -5.132 8.761 1.00 96.06 215 TYR A N 1
ATOM 1695 C CA . TYR A 1 215 ? -0.109 -4.887 9.976 1.00 96.06 215 TYR A CA 1
ATOM 1696 C C . TYR A 1 215 ? 0.965 -5.962 10.197 1.00 96.06 215 TYR A C 1
ATOM 1698 O O . TYR A 1 215 ? 2.124 -5.627 10.414 1.00 96.06 215 TYR A O 1
ATOM 1706 N N . CYS A 1 216 ? 0.616 -7.245 10.060 1.00 95.06 216 CYS A N 1
ATOM 1707 C CA . CYS A 1 216 ? 1.563 -8.362 10.154 1.00 95.06 216 CYS A CA 1
ATOM 1708 C C . CYS A 1 216 ? 2.607 -8.378 9.025 1.00 95.06 216 CYS A C 1
ATOM 1710 O O . CYS A 1 216 ? 3.662 -8.988 9.176 1.00 95.06 216 CYS A O 1
ATOM 1712 N N . LEU A 1 217 ? 2.313 -7.758 7.878 1.00 95.25 217 LEU A N 1
ATOM 1713 C CA . LEU A 1 217 ? 3.271 -7.628 6.781 1.00 95.25 217 LEU A CA 1
ATOM 1714 C C . LEU A 1 217 ? 4.358 -6.587 7.097 1.00 95.25 217 LEU A C 1
ATOM 1716 O O . LEU A 1 217 ? 5.510 -6.759 6.693 1.00 95.25 217 LEU A O 1
ATOM 1720 N N . LEU A 1 218 ? 3.990 -5.506 7.791 1.00 93.75 218 LEU A N 1
ATOM 1721 C CA . LEU A 1 218 ? 4.895 -4.406 8.133 1.00 93.75 218 LEU A CA 1
ATOM 1722 C C . LEU A 1 218 ? 5.609 -4.609 9.473 1.00 93.75 218 LEU A C 1
ATOM 1724 O O . LEU A 1 218 ? 6.766 -4.209 9.608 1.00 93.75 218 LEU A O 1
ATOM 1728 N N . HIS A 1 219 ? 4.950 -5.260 10.431 1.00 93.94 219 HIS A N 1
ATOM 1729 C CA . HIS A 1 219 ? 5.431 -5.433 11.800 1.00 93.94 219 HIS A CA 1
ATOM 1730 C C . HIS A 1 219 ? 5.595 -6.897 12.172 1.00 93.94 219 HIS A C 1
ATOM 1732 O O . HIS A 1 219 ? 4.752 -7.741 11.866 1.00 93.94 219 HIS A O 1
ATOM 1738 N N . ASP A 1 220 ? 6.633 -7.173 12.957 1.00 91.69 220 ASP A N 1
ATOM 1739 C CA . ASP A 1 220 ? 6.698 -8.413 13.718 1.00 91.69 220 ASP A CA 1
ATOM 1740 C C . ASP A 1 220 ? 5.774 -8.308 14.941 1.00 91.69 220 ASP A C 1
ATOM 1742 O O . ASP A 1 220 ? 6.081 -7.645 15.932 1.00 91.69 220 ASP A O 1
ATOM 1746 N N . ILE A 1 221 ? 4.620 -8.971 14.867 1.00 89.62 221 ILE A N 1
ATOM 1747 C CA . ILE A 1 221 ? 3.619 -9.018 15.944 1.00 89.62 221 ILE A CA 1
ATOM 1748 C C . ILE A 1 221 ? 4.103 -9.738 17.211 1.00 89.62 221 ILE A C 1
ATOM 1750 O O . ILE A 1 221 ? 3.488 -9.605 18.272 1.00 89.62 221 ILE A O 1
ATOM 1754 N N . LEU A 1 222 ? 5.187 -10.512 17.128 1.00 88.75 222 LEU A N 1
ATOM 1755 C CA . LEU A 1 222 ? 5.793 -11.163 18.288 1.00 88.75 222 LEU A CA 1
ATOM 1756 C C . LEU A 1 222 ? 6.805 -10.248 18.987 1.00 88.75 222 LEU A C 1
ATOM 1758 O O . LEU A 1 222 ? 7.125 -10.478 20.154 1.00 88.75 222 LEU A O 1
ATOM 1762 N N . ALA A 1 223 ? 7.274 -9.198 18.310 1.00 93.19 223 ALA A N 1
ATOM 1763 C CA . ALA A 1 223 ? 8.166 -8.208 18.885 1.00 93.19 223 ALA A CA 1
ATOM 1764 C C . ALA A 1 223 ? 7.406 -7.202 19.765 1.00 93.19 223 ALA A C 1
ATOM 1766 O O . ALA A 1 223 ? 6.275 -6.799 19.478 1.00 93.19 223 ALA A O 1
ATOM 1767 N N . GLN A 1 224 ? 8.070 -6.741 20.830 1.00 92.88 224 GLN A N 1
ATOM 1768 C CA . GLN A 1 224 ? 7.492 -5.789 21.781 1.00 92.88 224 GLN A CA 1
ATOM 1769 C C . GLN A 1 224 ? 7.081 -4.475 21.101 1.00 92.88 224 GLN A C 1
ATOM 1771 O O . GLN A 1 224 ? 6.038 -3.912 21.427 1.00 92.88 224 GLN A O 1
ATOM 1776 N N . ASP A 1 225 ? 7.869 -4.001 20.137 1.00 91.50 225 ASP A N 1
ATOM 1777 C CA . ASP A 1 225 ? 7.607 -2.735 19.452 1.00 91.50 225 ASP A CA 1
ATOM 1778 C C . ASP A 1 225 ? 6.272 -2.776 18.696 1.00 91.50 225 ASP A C 1
ATOM 1780 O O . ASP A 1 225 ? 5.420 -1.913 18.924 1.00 91.50 225 ASP A O 1
ATOM 1784 N N . GLY A 1 226 ? 6.029 -3.828 17.905 1.00 89.62 226 GLY A N 1
ATOM 1785 C CA . GLY A 1 226 ? 4.750 -4.041 17.222 1.00 89.62 226 GLY A CA 1
ATOM 1786 C C . GLY A 1 226 ? 3.586 -4.127 18.213 1.00 89.62 226 GLY A C 1
ATOM 1787 O O . GLY A 1 226 ? 2.611 -3.380 18.127 1.00 89.62 226 GLY A O 1
ATOM 1788 N N . GLN A 1 227 ? 3.716 -4.945 19.259 1.00 92.50 227 GLN A N 1
ATOM 1789 C CA . GLN A 1 227 ? 2.662 -5.068 20.274 1.00 92.50 227 GLN A CA 1
ATOM 1790 C C . GLN A 1 227 ? 2.323 -3.730 20.943 1.00 92.50 227 GLN A C 1
ATOM 1792 O O . GLN A 1 227 ? 1.146 -3.418 21.133 1.00 92.50 227 GLN A O 1
ATOM 1797 N N . THR A 1 228 ? 3.326 -2.903 21.258 1.00 93.81 228 THR A N 1
ATOM 1798 C CA . THR A 1 228 ? 3.090 -1.591 21.883 1.00 93.81 228 THR A CA 1
ATOM 1799 C C . THR A 1 228 ? 2.403 -0.602 20.945 1.00 93.81 228 THR A C 1
ATOM 1801 O O . THR A 1 228 ? 1.586 0.198 21.403 1.00 93.81 228 THR A O 1
ATOM 1804 N N . ILE A 1 229 ? 2.698 -0.640 19.642 1.00 93.44 229 ILE A N 1
ATOM 1805 C CA . ILE A 1 229 ? 2.042 0.209 18.641 1.00 93.44 229 ILE A CA 1
ATOM 1806 C C . ILE A 1 229 ? 0.568 -0.182 18.519 1.00 93.44 229 ILE A C 1
ATOM 1808 O O . ILE A 1 229 ? -0.310 0.671 18.677 1.00 93.44 229 ILE A O 1
ATOM 1812 N N . LEU A 1 230 ? 0.285 -1.474 18.334 1.00 92.81 230 LEU A N 1
ATOM 1813 C CA . LEU A 1 230 ? -1.085 -1.974 18.244 1.00 92.81 230 LEU A CA 1
ATOM 1814 C C . LEU A 1 230 ? -1.877 -1.682 19.527 1.00 92.81 230 LEU A C 1
ATOM 1816 O O . LEU A 1 230 ? -3.016 -1.213 19.469 1.00 92.81 230 LEU A O 1
ATOM 1820 N N . GLN A 1 231 ? -1.255 -1.875 20.695 1.00 93.00 231 GLN A N 1
ATOM 1821 C CA . GLN A 1 231 ? -1.852 -1.535 21.985 1.00 93.00 231 GLN A CA 1
ATOM 1822 C C . GLN A 1 231 ? -2.219 -0.048 22.061 1.00 93.00 231 GLN A C 1
ATOM 1824 O O . GLN A 1 231 ? -3.314 0.280 22.520 1.00 93.00 231 GLN A O 1
ATOM 1829 N N . LYS A 1 232 ? -1.354 0.859 21.588 1.00 94.75 232 LYS A N 1
ATOM 1830 C CA . LYS A 1 232 ? -1.644 2.303 21.558 1.00 94.75 232 LYS A CA 1
ATOM 1831 C C . LYS A 1 232 ? -2.848 2.625 20.673 1.00 94.75 232 LYS A C 1
ATOM 1833 O O . LYS A 1 232 ? -3.682 3.430 21.088 1.00 94.75 232 LYS A O 1
ATOM 1838 N N . TYR A 1 233 ? -2.977 2.003 19.499 1.00 93.94 233 TYR A N 1
ATOM 1839 C CA . TYR A 1 233 ? -4.145 2.213 18.636 1.00 93.94 233 TYR A CA 1
ATOM 1840 C C . TYR A 1 233 ? -5.440 1.757 19.308 1.00 93.94 233 TYR A C 1
ATOM 1842 O O . TYR A 1 233 ? -6.414 2.509 19.348 1.00 93.94 233 TYR A O 1
ATOM 1850 N N . LEU A 1 234 ? -5.440 0.571 19.919 1.00 91.38 234 LEU A N 1
ATOM 1851 C CA . LEU A 1 234 ? -6.615 0.044 20.617 1.00 91.38 234 LEU A CA 1
ATOM 1852 C C . LEU A 1 234 ? -6.964 0.854 21.875 1.00 91.38 234 LEU A C 1
ATOM 1854 O O . LEU A 1 234 ? -8.138 1.117 22.133 1.00 91.38 234 LEU A O 1
ATOM 1858 N N . GLN A 1 235 ? -5.965 1.326 22.628 1.00 92.19 235 GLN A N 1
ATOM 1859 C CA . GLN A 1 235 ? -6.179 2.238 23.756 1.00 92.19 235 GLN A CA 1
ATOM 1860 C C . GLN A 1 235 ? -6.815 3.554 23.301 1.00 92.19 235 GLN A C 1
ATOM 1862 O O . GLN A 1 235 ? -7.760 4.028 23.930 1.00 92.19 235 GLN A O 1
ATOM 1867 N N . ARG A 1 236 ? -6.345 4.135 22.192 1.00 92.38 236 ARG A N 1
ATOM 1868 C CA . ARG A 1 236 ? -6.954 5.335 21.602 1.00 92.38 236 ARG A CA 1
ATOM 1869 C C . ARG A 1 236 ? -8.373 5.072 21.111 1.00 92.38 236 ARG A C 1
ATOM 1871 O O . ARG A 1 236 ? -9.233 5.923 21.324 1.00 92.38 236 ARG A O 1
ATOM 1878 N N . ALA A 1 237 ? -8.642 3.902 20.531 1.00 89.19 237 ALA A N 1
ATOM 1879 C CA . ALA A 1 237 ? -9.992 3.495 20.147 1.00 89.19 237 ALA A CA 1
ATOM 1880 C C . ALA A 1 237 ? -10.932 3.460 21.360 1.00 89.19 237 ALA A C 1
ATOM 1882 O O . ALA A 1 237 ? -12.006 4.064 21.342 1.00 89.19 237 ALA A O 1
ATOM 1883 N N . ALA A 1 238 ? -10.495 2.817 22.446 1.00 86.62 238 ALA A N 1
ATOM 1884 C CA . ALA A 1 238 ? -11.239 2.755 23.699 1.00 86.62 238 ALA A CA 1
ATOM 1885 C C . ALA A 1 238 ? -11.465 4.155 24.298 1.00 86.62 238 ALA A C 1
ATOM 1887 O O . ALA A 1 238 ? -12.575 4.472 24.719 1.00 86.62 238 ALA A O 1
ATOM 1888 N N . GLN A 1 239 ? -10.454 5.031 24.271 1.00 87.56 239 GLN A N 1
ATOM 1889 C CA . GLN A 1 239 ? -10.577 6.418 24.735 1.00 87.56 239 GLN A CA 1
ATOM 1890 C C . GLN A 1 239 ? -11.554 7.241 23.887 1.00 87.56 239 GLN A C 1
ATOM 1892 O O . GLN A 1 239 ? -12.389 7.944 24.452 1.00 87.56 239 GLN A O 1
ATOM 1897 N N . LYS A 1 240 ? -11.481 7.161 22.550 1.00 86.06 240 LYS A N 1
ATOM 1898 C CA . LYS A 1 240 ? -12.419 7.839 21.634 1.00 86.06 240 LYS A CA 1
ATOM 1899 C C . LYS A 1 240 ? -13.853 7.413 21.918 1.00 86.06 240 LYS A C 1
ATOM 1901 O O . LYS A 1 240 ? -14.749 8.249 21.994 1.00 86.06 240 LYS A O 1
ATOM 1906 N N . ARG A 1 241 ? -14.052 6.116 22.127 1.00 80.31 241 ARG A N 1
ATOM 1907 C CA . ARG A 1 241 ? -15.363 5.536 22.391 1.00 80.31 241 ARG A CA 1
ATOM 1908 C C . ARG A 1 241 ? -15.910 5.922 23.762 1.00 80.31 241 ARG A C 1
ATOM 1910 O O . ARG A 1 241 ? -17.044 6.377 23.843 1.00 80.31 241 ARG A O 1
ATOM 1917 N N . CYS A 1 242 ? -15.081 5.854 24.802 1.00 80.12 242 CYS A N 1
ATOM 1918 C CA . CYS A 1 242 ? -15.422 6.335 26.140 1.00 80.12 242 CYS A CA 1
ATOM 1919 C C . CYS A 1 242 ? -15.798 7.826 26.123 1.00 80.12 242 CYS A C 1
ATOM 1921 O O . CYS A 1 242 ? -16.852 8.200 26.625 1.00 80.12 242 CYS A O 1
ATOM 1923 N N . ARG A 1 243 ? -15.004 8.675 25.451 1.00 82.56 243 ARG A N 1
ATOM 1924 C CA . ARG A 1 243 ? -15.322 10.103 25.282 1.00 82.56 243 ARG A CA 1
ATOM 1925 C C . ARG A 1 243 ? -16.646 10.326 24.556 1.00 82.56 243 ARG A C 1
ATOM 1927 O O . ARG A 1 243 ? -17.394 11.206 24.962 1.00 82.56 243 ARG A O 1
ATOM 1934 N N . ARG A 1 244 ? -16.949 9.545 23.513 1.00 78.06 244 ARG A N 1
ATOM 1935 C CA . ARG A 1 244 ? -18.222 9.658 22.785 1.00 78.06 244 ARG A CA 1
ATOM 1936 C C . ARG A 1 244 ? -19.414 9.346 23.692 1.00 78.06 244 ARG A C 1
ATOM 1938 O O . ARG A 1 244 ? -20.327 10.156 23.764 1.00 78.06 244 ARG A O 1
ATOM 1945 N N . HIS A 1 245 ? -19.336 8.257 24.456 1.00 74.56 245 HIS A N 1
ATOM 1946 C CA . HIS A 1 245 ? -20.340 7.909 25.471 1.00 74.56 245 HIS A CA 1
ATOM 1947 C C . HIS A 1 245 ? -20.491 8.986 26.555 1.00 74.56 245 HIS A C 1
ATOM 1949 O O . HIS A 1 245 ? -21.603 9.289 26.970 1.00 74.56 245 HIS A O 1
ATOM 1955 N N . MET A 1 246 ? -19.393 9.609 26.996 1.00 73.75 246 MET A N 1
ATOM 1956 C CA . MET A 1 246 ? -19.442 10.697 27.982 1.00 73.75 246 MET A CA 1
ATOM 1957 C C . MET A 1 246 ? -20.076 11.986 27.433 1.00 73.75 246 MET A C 1
ATOM 1959 O O . MET A 1 246 ? -20.834 12.641 28.147 1.00 73.75 246 MET A O 1
ATOM 1963 N N . LEU A 1 247 ? -19.811 12.353 26.174 1.00 74.38 247 LEU A N 1
ATOM 1964 C CA . LEU A 1 247 ? -20.422 13.532 25.543 1.00 74.38 247 LEU A CA 1
ATOM 1965 C C . LEU A 1 247 ? -21.947 13.396 25.420 1.00 74.38 247 LEU A C 1
ATOM 1967 O O . LEU A 1 247 ? -22.659 14.377 25.608 1.00 74.38 247 LEU A O 1
ATOM 1971 N N . GLU A 1 248 ? -22.456 12.182 25.191 1.00 64.12 248 GLU A N 1
ATOM 1972 C CA . GLU A 1 248 ? -23.902 11.905 25.189 1.00 64.12 248 GLU A CA 1
ATOM 1973 C C . GLU A 1 248 ? -24.567 12.163 26.555 1.00 64.12 248 GLU A C 1
ATOM 1975 O O . GLU A 1 248 ? -25.775 12.405 26.622 1.00 64.12 248 GLU A O 1
ATOM 1980 N N . THR A 1 249 ? -23.792 12.121 27.646 1.00 63.16 249 THR A N 1
ATOM 1981 C CA . THR A 1 249 ? -24.278 12.394 29.009 1.00 63.16 249 THR A CA 1
ATOM 1982 C C . THR A 1 249 ? -24.105 13.845 29.458 1.00 63.16 249 THR A C 1
ATOM 1984 O O . THR A 1 249 ? -24.891 14.306 30.283 1.00 63.16 249 THR A O 1
ATOM 1987 N N . ASP A 1 250 ? -23.125 14.574 28.915 1.00 58.53 250 ASP A N 1
ATOM 1988 C CA . ASP A 1 250 ? -22.799 15.949 29.333 1.00 58.53 250 ASP A CA 1
ATOM 1989 C C . ASP A 1 250 ? -23.828 16.979 28.834 1.00 58.53 250 ASP A C 1
ATOM 1991 O O . ASP A 1 250 ? -24.101 17.969 29.504 1.00 58.53 250 ASP A O 1
ATOM 1995 N N . GLU A 1 251 ? -24.507 16.696 27.717 1.00 57.59 251 GLU A N 1
ATOM 1996 C CA . GLU A 1 251 ? -25.605 17.525 27.187 1.00 57.59 251 GLU A CA 1
ATOM 1997 C C . GLU A 1 251 ? -26.798 17.650 28.173 1.00 57.59 251 GLU A C 1
ATOM 1999 O O . GLU A 1 251 ? -27.661 18.509 28.003 1.00 57.59 251 GLU A O 1
ATOM 2004 N N . PHE A 1 252 ? -26.845 16.836 29.241 1.00 54.47 252 PHE A N 1
ATOM 2005 C CA . PHE A 1 252 ? -27.981 16.775 30.173 1.00 54.47 252 PHE A CA 1
ATOM 2006 C C . PHE A 1 252 ? -27.604 16.810 31.659 1.00 54.47 252 PHE A C 1
ATOM 2008 O O . PHE A 1 252 ? -28.497 16.724 32.505 1.00 54.47 252 PHE A O 1
ATOM 2015 N N . MET A 1 253 ? -26.319 16.957 31.995 1.00 54.66 253 MET A N 1
ATOM 2016 C CA . MET A 1 253 ? -25.896 17.253 33.363 1.00 54.66 253 MET A CA 1
ATOM 2017 C C . MET A 1 253 ? -25.881 18.775 33.526 1.00 54.66 253 MET A C 1
ATOM 2019 O O . MET A 1 253 ? -24.973 19.419 33.004 1.00 54.66 253 MET A O 1
ATOM 2023 N N . PRO A 1 254 ? -26.866 19.393 34.207 1.00 50.53 254 PRO A N 1
ATOM 2024 C CA . PRO A 1 254 ? -26.819 20.828 34.433 1.00 50.53 254 PRO A CA 1
ATOM 2025 C C . PRO A 1 254 ? -25.523 21.151 35.176 1.00 50.53 254 PRO A C 1
ATOM 2027 O O . PRO A 1 254 ? -25.283 20.657 36.283 1.00 50.53 254 PRO A O 1
ATOM 2030 N N . THR A 1 255 ? -24.673 21.977 34.559 1.00 45.44 255 THR A N 1
ATOM 2031 C CA . THR A 1 255 ? -23.599 22.657 35.278 1.00 45.44 255 THR A CA 1
ATOM 2032 C C . THR A 1 255 ? -24.231 23.303 36.495 1.00 45.44 255 THR A C 1
ATOM 2034 O O . THR A 1 255 ? -25.316 23.865 36.388 1.00 45.44 255 THR A O 1
ATOM 2037 N N . ASN A 1 256 ? -23.579 23.150 37.641 1.00 48.00 256 ASN A N 1
ATOM 2038 C CA . ASN A 1 256 ? -24.095 23.366 38.991 1.00 48.00 256 ASN A CA 1
ATOM 2039 C C . ASN A 1 256 ? -24.421 24.849 39.315 1.00 48.00 256 ASN A C 1
ATOM 2041 O O . ASN A 1 256 ? -23.999 25.383 40.337 1.00 48.00 256 ASN A O 1
ATOM 2045 N N . SER A 1 257 ? -25.135 25.537 38.428 1.00 44.75 257 SER A N 1
ATOM 2046 C CA . SER A 1 257 ? -25.514 26.938 38.482 1.00 44.75 257 SER A CA 1
ATOM 2047 C C . SER A 1 257 ? -27.020 27.063 38.241 1.00 44.75 257 SER A C 1
ATOM 2049 O O . SER A 1 257 ? -27.495 27.041 37.111 1.00 44.75 257 SER A O 1
ATOM 2051 N N . GLU A 1 258 ? -27.712 27.215 39.368 1.00 45.78 258 GLU A N 1
ATOM 2052 C CA . GLU A 1 258 ? -28.987 27.912 39.555 1.00 45.78 258 GLU A CA 1
ATOM 2053 C C . GLU A 1 258 ? -30.287 27.256 39.054 1.00 45.78 258 GLU A C 1
ATOM 2055 O O . GLU A 1 258 ? -30.600 27.176 37.873 1.00 45.78 258 GLU A O 1
ATOM 2060 N N . SER A 1 259 ? -31.084 26.851 40.051 1.00 53.53 259 SER A N 1
ATOM 2061 C CA . SER A 1 259 ? -32.552 26.889 40.116 1.00 53.53 259 SER A CA 1
ATOM 2062 C C . SER A 1 259 ? -33.307 27.116 38.800 1.00 53.53 259 SER A C 1
ATOM 2064 O O . SER A 1 259 ? -33.764 28.222 38.514 1.00 53.53 259 SER A O 1
ATOM 2066 N N . VAL A 1 260 ? -33.569 26.046 38.058 1.00 45.00 260 VAL A N 1
ATOM 2067 C CA . VAL A 1 260 ? -34.659 26.027 37.080 1.00 45.00 260 VAL A CA 1
ATOM 2068 C C . VAL A 1 260 ? -35.469 24.766 37.334 1.00 45.00 260 VAL A C 1
ATOM 2070 O O . VAL A 1 260 ? -34.909 23.686 37.501 1.00 45.00 260 VAL A O 1
ATOM 2073 N N . LEU A 1 261 ? -36.786 24.935 37.445 1.00 53.72 261 LEU A N 1
ATOM 2074 C CA . LEU A 1 261 ? -37.786 23.878 37.585 1.00 53.72 261 LEU A CA 1
ATOM 2075 C C . LEU A 1 261 ? -37.439 22.705 36.658 1.00 53.72 261 LEU A C 1
ATOM 2077 O O . LEU A 1 261 ? -37.587 22.809 35.442 1.00 53.72 261 LEU A O 1
ATOM 2081 N N . VAL A 1 262 ? -36.932 21.612 37.231 1.00 59.66 262 VAL A N 1
ATOM 2082 C CA . VAL A 1 262 ? -36.538 20.437 36.455 1.00 59.66 262 VAL A CA 1
ATOM 2083 C C . VAL A 1 262 ? -37.820 19.770 35.970 1.00 59.66 262 VAL A C 1
ATOM 2085 O O . VAL A 1 262 ? -38.550 19.168 36.757 1.00 59.66 262 VAL A O 1
ATOM 2088 N N . ASP A 1 263 ? -38.126 19.936 34.686 1.00 69.69 263 ASP A N 1
ATOM 2089 C CA . ASP A 1 263 ? -39.258 19.288 34.030 1.00 69.69 263 ASP A CA 1
ATOM 2090 C C . ASP A 1 263 ? -39.190 17.762 34.285 1.00 69.69 263 ASP A C 1
ATOM 2092 O O . ASP A 1 263 ? -38.161 17.142 33.991 1.00 69.69 263 ASP A O 1
ATOM 2096 N N . PRO A 1 264 ? -40.233 17.115 34.841 1.00 73.19 264 PRO A N 1
ATOM 2097 C CA . PRO A 1 264 ? -40.256 15.663 35.045 1.00 73.19 264 PRO A CA 1
ATOM 2098 C C . PRO A 1 264 ? -39.983 14.858 33.759 1.00 73.19 264 PRO A C 1
ATOM 2100 O O . PRO A 1 264 ? -39.464 13.736 33.828 1.00 73.19 264 PRO A O 1
ATOM 2103 N N . VAL A 1 265 ? -40.249 15.431 32.579 1.00 75.69 265 VAL A N 1
ATOM 2104 C CA . VAL A 1 265 ? -39.886 14.839 31.280 1.00 75.69 265 VAL A CA 1
ATOM 2105 C C . VAL A 1 265 ? -38.366 14.836 31.067 1.00 75.69 265 VAL A C 1
ATOM 2107 O O . VAL A 1 265 ? -37.818 13.844 30.577 1.00 75.69 265 VAL A O 1
ATOM 2110 N N . ALA A 1 266 ? -37.658 15.882 31.499 1.00 75.12 266 ALA A N 1
ATOM 2111 C CA . ALA A 1 266 ? -36.200 15.965 31.418 1.00 75.12 266 ALA A CA 1
ATOM 2112 C C . ALA A 1 266 ? -35.516 14.923 32.322 1.00 75.12 266 ALA A C 1
ATOM 2114 O O . ALA A 1 266 ? -34.591 14.245 31.878 1.00 75.12 266 ALA A O 1
ATOM 2115 N N . ILE A 1 267 ? -36.025 14.711 33.544 1.00 75.31 267 ILE A N 1
ATOM 2116 C CA . ILE A 1 267 ? -35.503 13.691 34.479 1.00 75.31 267 ILE A CA 1
ATOM 2117 C C . ILE A 1 267 ? -35.678 12.283 33.905 1.00 75.31 267 ILE A C 1
ATOM 2119 O O . ILE A 1 267 ? -34.747 11.477 33.910 1.00 75.31 267 ILE A O 1
ATOM 2123 N N . THR A 1 268 ? -36.868 11.986 33.378 1.00 80.06 268 THR A N 1
ATOM 2124 C CA . THR A 1 268 ? -37.175 10.670 32.798 1.00 80.06 268 THR A CA 1
ATOM 2125 C C . THR A 1 268 ? -36.303 10.395 31.569 1.00 80.06 268 THR A C 1
ATOM 2127 O O . THR A 1 268 ? -35.786 9.289 31.401 1.00 80.06 268 THR A O 1
ATOM 2130 N N . THR A 1 269 ? -36.075 11.420 30.742 1.00 79.06 269 THR A N 1
ATOM 2131 C CA . THR A 1 269 ? -35.195 11.339 29.569 1.00 79.06 269 THR A CA 1
ATOM 2132 C C . THR A 1 269 ? -33.734 11.130 29.972 1.00 79.06 269 THR A C 1
ATOM 2134 O O . THR A 1 269 ? -33.070 10.261 29.407 1.00 79.06 269 THR A O 1
ATOM 2137 N N . ALA A 1 270 ? -33.239 11.856 30.981 1.00 75.81 270 ALA A N 1
ATOM 2138 C CA . ALA A 1 270 ? -31.883 11.690 31.505 1.00 75.81 270 ALA A CA 1
ATOM 2139 C C . ALA A 1 270 ? -31.660 10.277 32.072 1.00 75.81 270 ALA A C 1
ATOM 2141 O O . ALA A 1 270 ? -30.667 9.627 31.743 1.00 75.81 270 ALA A O 1
ATOM 2142 N N . TYR A 1 271 ? -32.617 9.749 32.843 1.00 80.06 271 TYR A N 1
ATOM 2143 C CA . TYR A 1 271 ? -32.529 8.397 33.401 1.00 80.06 271 TYR A CA 1
ATOM 2144 C C . TYR A 1 271 ? -32.547 7.312 32.315 1.00 80.06 271 TYR A C 1
ATOM 2146 O O . TYR A 1 271 ? -31.769 6.359 32.372 1.00 80.06 271 TYR A O 1
ATOM 2154 N N . LEU A 1 272 ? -33.396 7.464 31.291 1.00 81.38 272 LEU A N 1
ATOM 2155 C CA . LEU A 1 272 ? -33.426 6.550 30.147 1.00 81.38 272 LEU A CA 1
ATOM 2156 C C . LEU A 1 272 ? -32.091 6.558 29.386 1.00 81.38 272 LEU A C 1
ATOM 2158 O O . LEU A 1 272 ? -31.591 5.495 29.021 1.00 81.38 272 LEU A O 1
ATOM 2162 N N . LYS A 1 273 ? -31.484 7.736 29.197 1.00 75.88 273 LYS A N 1
ATOM 2163 C CA . LYS A 1 273 ? -30.164 7.869 28.566 1.00 75.88 273 LYS A CA 1
ATOM 2164 C C . LYS A 1 273 ? -29.047 7.257 29.416 1.00 75.88 273 LYS A C 1
ATOM 2166 O O . LYS A 1 273 ? -28.247 6.504 28.872 1.00 75.88 273 LYS A O 1
ATOM 2171 N N . MET A 1 274 ? -29.034 7.467 30.737 1.00 81.50 274 MET A N 1
ATOM 2172 C CA . MET A 1 274 ? -28.078 6.806 31.647 1.00 81.50 274 MET A CA 1
ATOM 2173 C C . MET A 1 274 ? -28.234 5.280 31.632 1.00 81.50 274 MET A C 1
ATOM 2175 O O . MET A 1 274 ? -27.242 4.557 31.580 1.00 81.50 274 MET A O 1
ATOM 2179 N N . LYS A 1 275 ? -29.472 4.770 31.613 1.00 82.75 275 LYS A N 1
ATOM 2180 C CA . LYS A 1 275 ? -29.735 3.331 31.475 1.00 82.75 275 LYS A CA 1
ATOM 2181 C C . LYS A 1 275 ? -29.179 2.788 30.155 1.00 82.75 275 LYS A C 1
ATOM 2183 O O . LYS A 1 275 ? -28.518 1.751 30.163 1.00 82.75 275 LYS A O 1
ATOM 2188 N N . ASN A 1 276 ? -29.421 3.482 29.043 1.00 80.00 276 ASN A N 1
ATOM 2189 C CA . ASN A 1 276 ? -28.901 3.088 27.733 1.00 80.00 276 ASN A CA 1
ATOM 2190 C C . ASN A 1 276 ? -27.369 3.133 27.691 1.00 80.00 276 ASN A C 1
ATOM 2192 O O . ASN A 1 276 ? -26.765 2.210 27.159 1.00 80.00 276 ASN A O 1
ATOM 2196 N N . LEU A 1 277 ? -26.737 4.132 28.312 1.00 78.50 277 LEU A N 1
ATOM 2197 C CA . LEU A 1 277 ? -25.283 4.205 28.462 1.00 78.50 277 LEU A CA 1
ATOM 2198 C C . LEU A 1 277 ? -24.734 2.972 29.193 1.00 78.50 277 LEU A C 1
ATOM 2200 O O . LEU A 1 277 ? -23.811 2.331 28.699 1.00 78.50 277 LEU A O 1
ATOM 2204 N N . CYS A 1 278 ? -25.312 2.608 30.342 1.00 79.75 278 CYS A N 1
ATOM 2205 C CA . CYS A 1 278 ? -24.892 1.425 31.093 1.00 79.75 278 CYS A CA 1
ATOM 2206 C C . CYS A 1 278 ? -25.007 0.142 30.259 1.00 79.75 278 CYS A C 1
ATOM 2208 O O . CYS A 1 278 ? -24.087 -0.673 30.278 1.00 79.75 278 CYS A O 1
ATOM 2210 N N . ILE A 1 279 ? -26.101 -0.016 29.505 1.00 80.25 279 ILE A N 1
ATOM 2211 C CA . ILE A 1 279 ? -26.313 -1.161 28.606 1.00 80.25 279 ILE A CA 1
ATOM 2212 C C . ILE A 1 279 ? -25.291 -1.154 27.460 1.00 80.25 279 ILE A C 1
ATOM 2214 O O . ILE A 1 279 ? -24.709 -2.189 27.144 1.00 80.25 279 ILE A O 1
ATOM 2218 N N . ASN A 1 280 ? -25.033 0.010 26.862 1.00 76.75 280 ASN A N 1
ATOM 2219 C CA . ASN A 1 280 ? -24.075 0.154 25.771 1.00 76.75 280 ASN A CA 1
ATOM 2220 C C . ASN A 1 280 ? -22.656 -0.184 26.243 1.00 76.75 280 ASN A C 1
ATOM 2222 O O . ASN A 1 280 ? -21.995 -1.004 25.616 1.00 76.75 280 ASN A O 1
ATOM 2226 N N . ILE A 1 281 ? -22.213 0.358 27.382 1.00 76.62 281 ILE A N 1
ATOM 2227 C CA . ILE A 1 281 ? -20.906 0.031 27.973 1.00 76.62 281 ILE A CA 1
ATOM 2228 C C . ILE A 1 281 ? -20.830 -1.459 28.323 1.00 76.62 281 ILE A C 1
ATOM 2230 O O . ILE A 1 281 ? -19.821 -2.093 28.030 1.00 76.62 281 ILE A O 1
ATOM 2234 N N . SER A 1 282 ? -21.888 -2.045 28.897 1.00 77.12 282 SER A N 1
ATOM 2235 C CA . SER A 1 282 ? -21.886 -3.475 29.224 1.00 77.12 282 SER A CA 1
ATOM 2236 C C . SER A 1 282 ? -21.822 -4.362 27.983 1.00 77.12 282 SER A C 1
ATOM 2238 O O . SER A 1 282 ? -21.193 -5.406 28.028 1.00 77.12 282 SER A O 1
ATOM 2240 N N . SER A 1 283 ? -22.447 -3.946 26.878 1.00 73.06 283 SER A N 1
ATOM 2241 C CA . SER A 1 283 ? -22.400 -4.667 25.598 1.00 73.06 283 SER A CA 1
ATOM 2242 C C . SER A 1 283 ? -21.065 -4.525 24.857 1.00 73.06 283 SER A C 1
ATOM 2244 O O . SER A 1 283 ? -20.849 -5.174 23.838 1.00 73.06 283 SER A O 1
ATOM 2246 N N . GL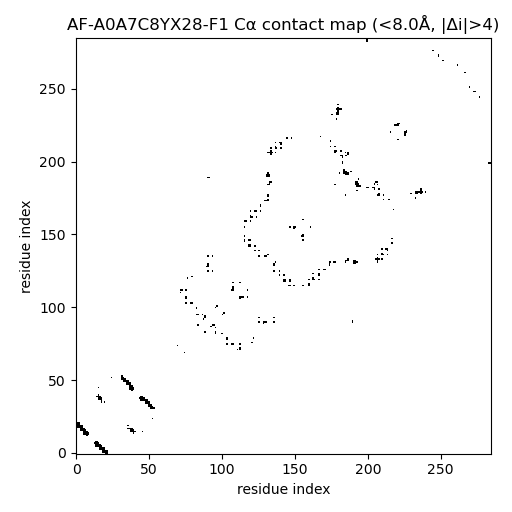U A 1 284 ? -20.174 -3.645 25.324 1.00 70.50 284 GLU A N 1
ATOM 2247 C CA . GLU A 1 284 ? -18.859 -3.443 24.716 1.00 70.50 284 GLU A CA 1
ATOM 2248 C C . GLU A 1 284 ? -17.751 -4.327 25.270 1.00 70.50 284 GLU A C 1
ATOM 2250 O O . GLU A 1 284 ? -16.742 -4.467 24.568 1.00 70.50 284 GLU A O 1
ATOM 2255 N N . ILE A 1 285 ? -17.936 -4.829 26.494 1.00 62.66 285 ILE A N 1
ATOM 2256 C CA . ILE A 1 285 ? -17.036 -5.728 27.230 1.00 62.66 285 ILE A CA 1
ATOM 2257 C C . ILE A 1 285 ? -17.276 -7.160 26.758 1.00 62.66 285 ILE A C 1
ATOM 2259 O O . ILE A 1 285 ? -16.265 -7.846 26.493 1.00 62.66 285 ILE A O 1
#

Sequence (285 aa):
DALLIEVQDTKHNTQGQAVIPILSIAENFNDKTRWWPIYHEEHKCIGKIQLSIACSITNEEGNGIKGSPVVETLAYDLLLEAAMRAQQFHSRNLCLHGSWKWLLCEFADYYEVSQCYTNLRYLSYIMNVATPTKDCLELVLDLLLPVIKARSDKRLNRQEKSILLECETQVESLLANVFENYKSLDKLSPTGMSDSLTTIPDAAPPALAPAVQLYCLLHDILAQDGQTILQKYLQRAAQKRCRRHMLETDEFMPTNSESVLVDPVAITTAYLKMKNLCINISSEI

pLDDT: mean 82.39, std 15.81, range [32.59, 97.38]

Nearest PDB structures (foldseek):
  8hjb-assembly1_B  TM=2.598E-01  e=7.737E+00  Pseudomonas aeruginosa PA14
  7tcd-assembly1_A  TM=1.607E-01  e=3.955E+00  synthetic construct

Organism: Opuntia streptacantha (NCBI:txid393608)

Solvent-accessible surface area (backbone atoms only — not comparable to full-atom values): 16867 Å² total; per-residue (Å²): 117,63,50,78,46,75,45,59,48,101,84,71,48,78,69,27,36,29,81,42,52,49,68,75,59,69,75,48,87,84,65,55,65,48,78,42,63,24,28,35,100,84,73,44,77,78,49,70,46,79,45,72,71,85,88,79,87,81,81,81,82,81,88,76,98,72,85,69,88,67,53,62,66,57,51,48,50,54,51,51,52,50,42,38,61,76,67,60,58,43,68,89,42,82,75,79,59,68,70,53,41,51,51,53,50,53,49,28,66,74,65,67,51,50,69,56,46,57,33,48,54,53,45,50,58,46,63,78,43,61,39,54,26,41,71,52,37,44,52,51,40,64,46,42,54,64,40,56,51,33,51,77,68,67,67,60,53,74,67,48,50,53,51,44,55,54,44,50,57,52,48,51,52,48,47,46,55,39,50,34,37,50,95,35,47,25,83,86,38,91,65,12,46,51,92,69,92,65,76,80,68,97,59,81,45,75,36,52,63,40,44,53,53,45,46,56,72,79,32,57,71,89,39,68,68,38,44,52,52,55,48,50,28,47,52,49,20,53,49,55,50,52,50,51,60,49,54,74,49,54,84,72,54,77,69,98,70,77,98,66,89,76,50,71,66,56,54,54,51,51,51,52,50,52,51,49,48,55,52,51,57,61,74,71,111

Radius of gyration: 32.57 Å; Cα contacts (8 Å, |Δi|>4): 251; chains: 1; bounding box: 96×39×90 Å

Foldseek 3Di:
DWDKDFDADPVRHTPWIFTGDVVVVPPDPPDQKDWTFTADPVRDGPGIDIDRDDDDDDDDDDDDDDDDPQDLLNVLLVLVVVQCVVQVPAQVRLDRDDPSVVVSVVSCVVNVPDLLSNLLSSLLVLLVHHALAQVSLVSNCVSCVVNLVCVVVVNDDPVSVVSVVVSVVSLLVRLLVCLLQFQQQDNVDSRRGHPDPDDRPPDGHNSVVSSVVVLVSNDDCVDPVSVVSSVVSNVNSVVVVVVVLVVLLVVLDPDPDDDDDCDPVSVVVNVVSVVVSVVRVVVVD